Protein AF-A0A2I2YA55-F1 (afdb_monomer_lite)

Sequence (190 aa):
GRLTFKNGRVYEGAFSNDHIAGFPDLEVEFISCLDLSSGVAPRLSRSAELIRKLDGSESHSVLGSSIELDLSLLLDMYPETVQPEEKKQVEYAVLRNITELRRIYSFYSSLGCGHSLDNTFLMTKLHFWRFLKDCKFHHHKLTLADMDRILSANNDIPVEEIHSPFTTILLRTFLNYLLHLAYHIYHEEF

Secondary structure (DSSP, 8-state):
-EEE-TTS-EEES-EETTEESS--S-TTSGGGGS--SS------SHHHHHHGGGS--S---TT-TT-----HHHHTTS-TTTHHHHHHHHHHHHHHHHHHHHHHHHHHHTTT-S--TTS-PPEEHHHHHHHHHHTTGGGSS--HHHHHHHHHHTTT--GGGTT-TT-EE-HHHHHHHHHHHHHHHHPPP-

Organism: Gorilla gorilla gorilla (NCBI:txid9595)

pLDDT: mean 72.62, std 19.69, range [31.5, 96.94]

Foldseek 3Di:
DWDQDLLRDIDDADDDPNHGPDDDPPVPPPPPPDDPPDDDDDPDDVVVVLVVVPPDDDDAQSLGPSQDADCPVVLVLDDPVCSVVVSNVLSVVCSVCVVVLVVLQLVLQCPPPPDDPRSRRWHWQLSVLVVCVVVVLVVLVAHSLNLLVQLCVVVVHPPVCSPPRGDTAGSNNSSNSVVSSCCVSPDDPD

Radius of gyration: 18.81 Å; chains: 1; bounding box: 53×43×43 Å

Structure (mmCIF, N/CA/C/O backbone):
data_AF-A0A2I2YA55-F1
#
_entry.id   AF-A0A2I2YA55-F1
#
loop_
_atom_site.group_PDB
_atom_site.id
_atom_site.type_symbol
_atom_site.label_atom_id
_atom_site.label_alt_id
_atom_site.label_comp_id
_atom_site.label_asym_id
_atom_site.label_entity_id
_atom_site.label_seq_id
_atom_site.pdbx_PDB_ins_code
_atom_site.Cartn_x
_atom_site.Cartn_y
_atom_site.Cartn_z
_atom_site.occupancy
_atom_site.B_iso_or_equiv
_atom_site.auth_seq_id
_atom_site.auth_comp_id
_atom_site.auth_asym_id
_atom_site.auth_atom_id
_atom_site.pdbx_PDB_model_num
ATOM 1 N N . GLY A 1 1 ? 10.360 24.897 -6.184 1.00 74.94 1 GLY A N 1
ATOM 2 C CA . GLY A 1 1 ? 10.358 23.575 -6.836 1.00 74.94 1 GLY A CA 1
ATOM 3 C C . GLY A 1 1 ? 9.668 22.577 -5.932 1.00 74.94 1 GLY A C 1
ATOM 4 O O . GLY A 1 1 ? 9.564 22.839 -4.738 1.00 74.94 1 GLY A O 1
ATOM 5 N N . ARG A 1 2 ? 9.203 21.453 -6.482 1.00 80.56 2 ARG A N 1
ATOM 6 C CA . ARG A 1 2 ? 8.534 20.386 -5.729 1.00 80.56 2 ARG A CA 1
ATOM 7 C C . ARG A 1 2 ? 9.190 19.043 -6.050 1.00 80.56 2 ARG A C 1
ATOM 9 O O . ARG A 1 2 ? 9.343 18.726 -7.225 1.00 80.56 2 ARG A O 1
ATOM 16 N N . LEU A 1 3 ? 9.561 18.267 -5.036 1.00 77.69 3 LEU A N 1
ATOM 17 C CA . LEU A 1 3 ? 10.157 16.934 -5.168 1.00 77.69 3 LEU A CA 1
ATOM 18 C C . LEU A 1 3 ? 9.370 15.940 -4.319 1.00 77.69 3 LEU A C 1
ATOM 20 O O . LEU A 1 3 ? 9.138 16.190 -3.144 1.00 77.69 3 LEU A O 1
ATOM 24 N N . THR A 1 4 ? 8.998 14.797 -4.891 1.00 74.44 4 THR A N 1
ATOM 25 C CA . THR A 1 4 ? 8.397 13.698 -4.121 1.00 74.44 4 THR A CA 1
ATOM 26 C C . THR A 1 4 ? 9.455 12.635 -3.860 1.00 74.44 4 THR A C 1
ATOM 28 O O . THR A 1 4 ? 10.025 12.072 -4.792 1.00 74.44 4 THR A O 1
ATOM 31 N N . PHE A 1 5 ? 9.739 12.375 -2.589 1.00 70.62 5 PHE A N 1
ATOM 32 C CA . PHE A 1 5 ? 10.664 11.340 -2.150 1.00 70.62 5 PHE A CA 1
ATOM 33 C C . PHE A 1 5 ? 10.038 9.944 -2.278 1.00 70.62 5 PHE A C 1
ATOM 35 O O . PHE A 1 5 ? 8.820 9.777 -2.292 1.00 70.62 5 PHE A O 1
ATOM 42 N N . LYS A 1 6 ? 10.878 8.902 -2.278 1.00 65.00 6 LYS A N 1
ATOM 43 C CA . LYS A 1 6 ? 10.460 7.487 -2.387 1.00 65.00 6 LYS A CA 1
ATOM 44 C C . LYS A 1 6 ? 9.496 7.039 -1.279 1.00 65.00 6 LYS A C 1
ATOM 46 O O . LYS A 1 6 ? 8.702 6.122 -1.470 1.00 65.00 6 LYS A O 1
ATOM 51 N N . ASN A 1 7 ? 9.576 7.675 -0.110 1.00 57.12 7 ASN A N 1
ATOM 52 C CA . ASN A 1 7 ? 8.672 7.443 1.019 1.00 57.12 7 ASN A CA 1
ATOM 53 C C . ASN A 1 7 ? 7.316 8.167 0.867 1.00 57.12 7 ASN A C 1
ATOM 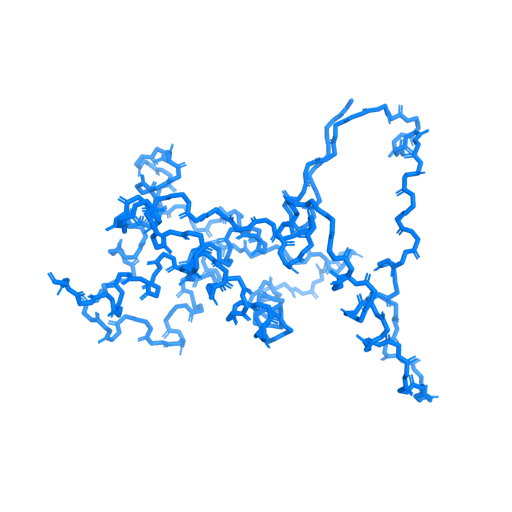55 O O . ASN A 1 7 ? 6.478 8.061 1.753 1.00 57.12 7 ASN A O 1
ATOM 59 N N . GLY A 1 8 ? 7.084 8.879 -0.240 1.00 61.56 8 GLY A N 1
ATOM 60 C CA . GLY A 1 8 ? 5.860 9.638 -0.496 1.00 61.56 8 GLY A CA 1
ATOM 61 C C . GLY A 1 8 ? 5.810 11.004 0.184 1.00 61.56 8 GLY A C 1
ATOM 62 O O . GLY A 1 8 ? 4.784 11.675 0.109 1.00 61.56 8 GLY A O 1
ATOM 63 N N . ARG A 1 9 ? 6.892 11.441 0.840 1.00 64.69 9 ARG A N 1
ATOM 64 C CA . ARG A 1 9 ? 7.000 12.818 1.332 1.00 64.69 9 ARG A CA 1
ATOM 65 C C . ARG A 1 9 ? 7.191 13.764 0.161 1.00 64.69 9 ARG A C 1
ATOM 67 O O . ARG A 1 9 ? 7.967 13.473 -0.746 1.00 64.69 9 ARG A O 1
ATOM 74 N N . VAL A 1 10 ? 6.545 14.916 0.218 1.00 75.00 10 VAL A N 1
ATOM 75 C CA . VAL A 1 10 ? 6.714 15.973 -0.775 1.00 75.00 10 VAL A CA 1
ATOM 76 C C . VAL A 1 10 ? 7.523 17.096 -0.138 1.00 75.00 10 VAL A C 1
ATOM 78 O O . VAL A 1 10 ? 7.126 17.648 0.883 1.00 75.00 10 VAL A O 1
ATOM 81 N N . TYR A 1 11 ? 8.679 17.406 -0.714 1.00 78.81 11 TYR A N 1
ATOM 82 C CA . TYR A 1 11 ? 9.411 18.635 -0.444 1.00 78.81 11 TYR A CA 1
ATOM 83 C C . TYR A 1 11 ? 8.921 19.724 -1.386 1.00 78.81 11 TYR A C 1
ATOM 85 O O . TYR A 1 11 ? 8.893 19.530 -2.603 1.00 78.81 11 TYR A O 1
ATOM 93 N N . GLU A 1 12 ? 8.604 20.884 -0.831 1.00 82.12 12 GLU A N 1
ATOM 94 C CA . GLU A 1 12 ? 8.282 22.084 -1.587 1.00 82.12 12 GLU A CA 1
ATOM 95 C C . GLU A 1 12 ? 9.153 23.230 -1.071 1.00 82.12 12 GLU A C 1
ATOM 97 O O . GLU A 1 12 ? 9.104 23.589 0.103 1.00 82.12 12 GLU A O 1
ATOM 102 N N . GLY A 1 13 ? 10.028 23.753 -1.931 1.00 83.31 13 GLY A N 1
ATOM 103 C CA . GLY A 1 13 ? 11.008 24.755 -1.521 1.00 83.31 13 GLY A CA 1
ATOM 104 C C . GLY A 1 13 ? 11.986 25.163 -2.619 1.00 83.31 13 GLY A C 1
ATOM 105 O O . GLY A 1 13 ? 11.768 24.895 -3.807 1.00 83.31 13 GLY A O 1
ATOM 106 N N . ALA A 1 14 ? 13.041 25.881 -2.236 1.00 83.38 14 ALA A N 1
ATOM 107 C CA . ALA A 1 14 ? 14.024 26.422 -3.168 1.00 83.38 14 ALA A CA 1
ATOM 108 C C . ALA A 1 14 ? 15.012 25.341 -3.631 1.00 83.38 14 ALA A C 1
ATOM 110 O O . ALA A 1 14 ? 15.477 24.523 -2.840 1.00 83.38 14 ALA A O 1
ATOM 111 N N . PHE A 1 15 ? 15.342 25.364 -4.921 1.00 86.06 15 PHE A N 1
ATOM 112 C CA . PHE A 1 15 ? 16.363 24.510 -5.522 1.00 86.06 15 PHE A CA 1
ATOM 113 C C . PHE A 1 15 ? 17.483 25.407 -6.047 1.00 86.06 15 PHE A C 1
ATOM 115 O O . PHE A 1 15 ? 17.211 26.466 -6.609 1.00 86.06 15 PHE A O 1
ATOM 122 N N . SER A 1 16 ? 18.727 24.990 -5.843 1.00 81.44 16 SER A N 1
ATOM 123 C CA . SER A 1 16 ? 19.934 25.643 -6.338 1.00 81.44 16 SER A CA 1
ATOM 124 C C . SER A 1 16 ? 20.779 24.588 -7.040 1.00 81.44 16 SER A C 1
ATOM 126 O O . SER A 1 16 ? 21.141 23.593 -6.417 1.00 81.44 16 SER A O 1
ATOM 128 N N . ASN A 1 17 ? 21.061 24.781 -8.332 1.00 78.31 17 ASN A N 1
ATOM 129 C CA . ASN A 1 17 ? 21.819 23.836 -9.167 1.00 78.31 17 ASN A CA 1
ATOM 130 C C . ASN A 1 17 ? 21.309 22.383 -9.067 1.00 78.31 17 ASN A C 1
ATOM 132 O O . ASN A 1 17 ? 22.082 21.484 -8.759 1.00 78.31 17 ASN A O 1
ATOM 136 N N . ASP A 1 18 ? 20.002 22.165 -9.251 1.00 78.62 18 ASP A N 1
ATOM 137 C CA . ASP A 1 18 ? 19.335 20.854 -9.118 1.00 78.62 18 ASP A CA 1
ATOM 138 C C . ASP A 1 18 ? 19.457 20.172 -7.739 1.00 78.62 18 ASP A C 1
ATOM 140 O O . ASP A 1 18 ? 19.045 19.025 -7.556 1.00 78.62 18 ASP A O 1
ATOM 144 N N . HIS A 1 19 ? 19.922 20.900 -6.723 1.00 73.06 19 HIS A N 1
ATOM 145 C CA . HIS A 1 19 ? 19.947 20.462 -5.332 1.00 73.06 19 HIS A CA 1
ATOM 146 C C . HIS A 1 19 ? 18.961 21.264 -4.482 1.00 73.06 19 HIS A C 1
ATOM 148 O O . HIS A 1 19 ? 18.667 22.425 -4.758 1.00 73.06 19 HIS A O 1
ATOM 154 N N . ILE A 1 20 ? 18.439 20.651 -3.419 1.00 81.06 20 ILE A N 1
ATOM 155 C CA . ILE A 1 20 ? 17.596 21.344 -2.441 1.00 81.06 20 ILE A CA 1
ATOM 156 C C . ILE A 1 20 ? 18.447 22.415 -1.735 1.00 81.06 20 ILE A C 1
ATOM 158 O O . ILE A 1 20 ? 19.485 22.104 -1.159 1.00 81.06 20 ILE A O 1
ATOM 162 N N . ALA A 1 21 ? 18.022 23.682 -1.792 1.00 71.38 21 ALA A N 1
ATOM 163 C CA . ALA A 1 21 ? 18.843 24.843 -1.421 1.00 71.38 21 ALA A CA 1
ATOM 164 C C . ALA A 1 21 ? 18.976 25.088 0.098 1.00 71.38 21 ALA A C 1
ATOM 166 O O . ALA A 1 21 ? 19.655 26.023 0.512 1.00 71.38 21 ALA A O 1
ATOM 167 N N . GLY A 1 22 ? 18.353 24.259 0.934 1.00 60.69 22 GLY A N 1
ATOM 168 C CA . GLY A 1 22 ? 18.533 24.268 2.382 1.00 60.69 22 GLY A CA 1
ATOM 169 C C . GLY A 1 22 ? 18.409 22.848 2.904 1.00 60.69 22 GLY A C 1
ATOM 170 O O . GLY A 1 22 ? 17.380 22.224 2.675 1.00 60.69 22 GLY A O 1
ATOM 171 N N . PHE A 1 23 ? 19.453 22.335 3.554 1.00 48.03 23 PHE A N 1
ATOM 172 C CA . PHE A 1 23 ? 19.437 21.055 4.263 1.00 48.03 23 PHE A CA 1
ATOM 173 C C . PHE A 1 23 ? 18.715 21.250 5.606 1.00 48.03 23 PHE A C 1
ATOM 175 O O . PHE A 1 23 ? 19.277 21.903 6.481 1.00 48.03 23 PHE A O 1
ATOM 182 N N . PRO A 1 24 ? 17.499 20.722 5.820 1.00 49.47 24 PRO A N 1
ATOM 183 C CA . PRO A 1 24 ? 16.938 20.618 7.158 1.00 49.47 24 PRO A CA 1
ATOM 184 C C . PRO A 1 24 ? 17.375 19.271 7.743 1.00 49.47 24 PRO A C 1
ATOM 186 O O . PRO A 1 24 ? 16.869 18.268 7.262 1.00 49.47 24 PRO A O 1
ATOM 189 N N . ASP A 1 25 ? 18.323 19.235 8.692 1.00 43.69 25 ASP A N 1
ATOM 190 C CA . ASP A 1 25 ? 18.723 18.091 9.554 1.00 43.69 25 ASP A CA 1
ATOM 191 C C . ASP A 1 25 ? 18.332 16.671 9.064 1.00 43.69 25 ASP A C 1
ATOM 193 O O . ASP A 1 25 ? 17.744 15.863 9.782 1.00 43.69 25 ASP A O 1
ATOM 197 N N . LEU A 1 26 ? 18.660 16.344 7.811 1.00 47.91 26 LEU A N 1
ATOM 198 C CA . LEU A 1 26 ? 18.353 15.062 7.160 1.00 47.91 26 LEU A CA 1
ATOM 199 C C . LEU A 1 26 ? 19.553 14.101 7.236 1.00 47.91 26 LEU A C 1
ATOM 201 O O . LEU A 1 26 ? 19.592 13.089 6.538 1.00 47.91 26 LEU A O 1
ATOM 205 N N . GLU A 1 27 ? 20.537 14.401 8.090 1.00 40.25 27 GLU A N 1
ATOM 206 C CA . GLU A 1 27 ? 21.800 13.658 8.194 1.00 40.25 27 GLU A CA 1
ATOM 207 C C . GLU A 1 27 ? 21.670 12.265 8.839 1.00 40.25 27 GLU A C 1
ATOM 209 O O . GLU A 1 27 ? 22.630 11.500 8.827 1.00 40.25 27 GLU A O 1
ATOM 214 N N . VAL A 1 28 ? 20.499 11.863 9.347 1.00 46.22 28 VAL A N 1
ATOM 215 C CA . VAL A 1 28 ? 20.374 10.588 10.086 1.00 46.22 28 VAL A CA 1
ATOM 216 C C . VAL A 1 28 ? 19.896 9.403 9.225 1.00 46.22 28 VAL A C 1
ATOM 218 O O . VAL A 1 28 ? 20.140 8.253 9.586 1.00 46.22 28 VAL A O 1
ATOM 221 N N . GLU A 1 29 ? 19.298 9.611 8.045 1.00 43.78 29 GLU A N 1
ATOM 222 C CA . GLU A 1 29 ? 18.683 8.500 7.280 1.00 43.78 29 GLU A CA 1
ATOM 223 C C . GLU A 1 29 ? 19.505 7.985 6.078 1.00 43.78 29 GLU A C 1
ATOM 225 O O . GLU A 1 29 ? 19.174 6.939 5.506 1.00 43.78 29 GLU A O 1
ATOM 230 N N . PHE A 1 30 ? 20.624 8.633 5.729 1.00 38.06 30 PHE A N 1
ATOM 231 C CA . PHE A 1 30 ? 21.454 8.245 4.572 1.00 38.06 30 PHE A CA 1
ATOM 232 C C . PHE A 1 30 ? 22.253 6.939 4.762 1.00 38.06 30 PHE A C 1
ATOM 234 O O . PHE A 1 30 ? 22.807 6.404 3.803 1.00 38.06 30 PHE A O 1
ATOM 241 N N . ILE A 1 31 ? 22.282 6.373 5.974 1.00 37.47 31 ILE A N 1
ATOM 242 C CA . ILE A 1 31 ? 23.083 5.174 6.288 1.00 37.47 31 ILE A CA 1
ATOM 243 C C . ILE A 1 31 ? 22.378 3.865 5.881 1.00 37.47 31 ILE A C 1
ATOM 245 O O . ILE A 1 31 ? 23.006 2.816 5.799 1.00 37.47 31 ILE A O 1
ATOM 249 N N . SER A 1 32 ? 21.088 3.882 5.537 1.00 39.66 32 SER A N 1
ATOM 250 C CA . SER A 1 32 ? 20.371 2.633 5.222 1.00 39.66 32 SER A CA 1
ATOM 251 C C . SER A 1 32 ? 20.559 2.098 3.791 1.00 39.66 32 SER A C 1
ATOM 253 O O . SER A 1 32 ? 19.953 1.085 3.446 1.00 39.66 32 SER A O 1
ATOM 255 N N . CYS A 1 33 ? 21.395 2.728 2.957 1.00 38.78 33 CYS A N 1
ATOM 256 C CA . CYS A 1 33 ? 21.629 2.301 1.567 1.00 38.78 33 CYS A CA 1
ATOM 257 C C . CYS A 1 33 ? 23.105 2.148 1.167 1.00 38.78 33 CYS A C 1
ATOM 259 O O . CYS A 1 33 ? 23.382 1.957 -0.016 1.00 38.78 33 CYS A O 1
ATOM 261 N N . LEU A 1 34 ? 24.047 2.183 2.114 1.00 32.56 34 LEU A N 1
ATOM 262 C CA . LEU A 1 34 ? 25.455 1.912 1.824 1.00 32.56 34 LEU A CA 1
ATOM 263 C C . LEU A 1 34 ? 25.901 0.594 2.472 1.00 32.56 34 LEU A C 1
ATOM 265 O O . LEU A 1 34 ? 25.967 0.462 3.688 1.00 32.56 34 LEU A O 1
ATOM 269 N N . ASP A 1 35 ? 26.218 -0.347 1.585 1.00 33.06 35 ASP A N 1
ATOM 270 C CA . ASP A 1 35 ? 27.193 -1.428 1.728 1.00 33.06 35 ASP A CA 1
ATOM 271 C C . ASP A 1 35 ? 26.901 -2.611 2.676 1.00 33.06 35 ASP A C 1
ATOM 273 O O . ASP A 1 35 ? 27.196 -2.615 3.868 1.00 33.06 35 ASP A O 1
ATOM 277 N N . LEU A 1 36 ? 26.437 -3.715 2.079 1.00 37.03 36 LEU A N 1
ATOM 278 C CA . LEU A 1 36 ? 26.636 -5.075 2.590 1.00 37.03 36 LEU A CA 1
ATOM 279 C C . LEU A 1 36 ? 27.688 -5.776 1.718 1.00 37.03 36 LEU A C 1
ATOM 281 O O . LEU A 1 36 ? 27.418 -6.771 1.054 1.00 37.03 36 LEU A O 1
ATOM 285 N N . SER A 1 37 ? 28.907 -5.238 1.726 1.00 40.03 37 SER A N 1
ATOM 286 C CA . SER A 1 37 ? 30.104 -5.959 1.292 1.00 40.03 37 SER A CA 1
ATOM 287 C C . SER A 1 37 ? 31.337 -5.512 2.079 1.00 40.03 37 SER A C 1
ATOM 289 O O . SER A 1 37 ? 32.261 -4.933 1.526 1.00 40.03 37 SER A O 1
ATOM 291 N N . SER A 1 38 ? 31.368 -5.802 3.378 1.00 35.97 38 SER A N 1
ATOM 292 C CA . SER A 1 38 ? 32.564 -6.274 4.097 1.00 35.97 38 SER A CA 1
ATOM 293 C C . SER A 1 38 ? 32.208 -6.445 5.572 1.00 35.97 38 SER A C 1
ATOM 295 O O . SER A 1 38 ? 31.513 -5.618 6.160 1.00 35.97 38 SER A O 1
ATOM 297 N N . GLY A 1 39 ? 32.622 -7.562 6.164 1.00 41.22 39 GLY A N 1
ATOM 298 C CA . GLY A 1 39 ? 32.275 -7.921 7.531 1.00 41.22 39 GLY A CA 1
ATOM 299 C C . GLY A 1 39 ? 32.819 -6.932 8.560 1.00 41.22 39 GLY A C 1
ATOM 300 O O . GLY A 1 39 ? 34.000 -6.611 8.543 1.00 41.22 39 GLY A O 1
ATOM 301 N N . VAL A 1 40 ? 31.940 -6.496 9.464 1.00 31.50 40 VAL A N 1
ATOM 302 C CA . VAL A 1 40 ? 32.091 -6.384 10.930 1.00 31.50 40 VAL A CA 1
ATOM 303 C C . VAL A 1 40 ? 30.856 -5.625 11.429 1.00 31.50 40 VAL A C 1
ATOM 305 O O . VAL A 1 40 ? 30.574 -4.509 11.008 1.00 31.50 40 VAL A O 1
ATOM 308 N N . ALA A 1 41 ? 30.079 -6.250 12.314 1.00 36.62 41 ALA A N 1
ATOM 309 C CA . ALA A 1 41 ? 28.970 -5.585 12.992 1.00 36.62 41 ALA A CA 1
ATOM 310 C C . ALA A 1 41 ? 29.487 -4.469 13.919 1.00 36.62 41 ALA A C 1
ATOM 312 O O . ALA A 1 41 ? 30.520 -4.640 14.567 1.00 36.62 41 ALA A O 1
ATOM 313 N N . PRO A 1 42 ? 28.680 -3.419 14.132 1.00 37.47 42 PRO A N 1
ATOM 314 C CA . PRO A 1 42 ? 28.245 -3.179 15.501 1.00 37.47 42 PRO A CA 1
ATOM 315 C C . PRO A 1 42 ? 26.722 -3.050 15.575 1.00 37.47 42 PRO A C 1
ATOM 317 O O . PRO A 1 42 ? 26.094 -2.126 15.065 1.00 37.47 42 PRO A O 1
ATOM 320 N N . ARG A 1 43 ? 26.123 -4.004 16.288 1.00 44.62 43 ARG A N 1
ATOM 321 C CA . ARG A 1 43 ? 24.816 -3.842 16.921 1.00 44.62 43 ARG A CA 1
ATOM 322 C C . ARG A 1 43 ? 24.957 -2.735 17.965 1.00 44.62 43 ARG A C 1
ATOM 324 O O . ARG A 1 43 ? 25.677 -2.982 18.919 1.00 44.62 43 ARG A O 1
ATOM 331 N N . LEU A 1 44 ? 24.309 -1.580 17.779 1.00 41.12 44 LEU A N 1
ATOM 332 C CA . LEU A 1 44 ? 23.860 -0.612 18.808 1.00 41.12 44 LEU A CA 1
ATOM 333 C C . LEU A 1 44 ? 23.524 0.729 18.120 1.00 41.12 44 LEU A C 1
ATOM 335 O O . LEU A 1 44 ? 24.418 1.526 17.884 1.00 41.12 44 LEU A O 1
ATOM 339 N N . SER A 1 45 ? 22.249 0.978 17.787 1.00 41.84 45 SER A N 1
ATOM 340 C CA . SER A 1 45 ? 21.731 2.359 17.606 1.00 41.84 45 SER A CA 1
ATOM 341 C C . SER A 1 45 ? 20.197 2.427 17.495 1.00 41.84 45 SER A C 1
ATOM 343 O O . SER A 1 45 ? 19.578 3.378 17.961 1.00 41.84 45 SER A O 1
ATOM 345 N N . ARG A 1 46 ? 19.523 1.382 16.986 1.00 43.34 46 ARG A N 1
ATOM 346 C CA . ARG A 1 46 ? 18.073 1.458 16.688 1.00 43.34 46 ARG A CA 1
ATOM 347 C C . ARG A 1 46 ? 17.145 1.597 17.911 1.00 43.34 46 ARG A C 1
ATOM 349 O O . ARG A 1 46 ? 15.987 1.961 17.750 1.00 43.34 46 ARG A O 1
ATOM 356 N N . SER A 1 47 ? 17.628 1.325 19.126 1.00 41.72 47 SER A N 1
ATOM 357 C CA . SER A 1 47 ? 16.845 1.552 20.354 1.00 41.72 47 SER A CA 1
ATOM 358 C C . SER A 1 47 ? 16.888 3.000 20.847 1.00 41.72 47 SER A C 1
ATOM 360 O O . SER A 1 47 ? 15.968 3.407 21.545 1.00 41.72 47 SER A O 1
ATOM 362 N N . ALA A 1 48 ? 17.900 3.798 20.491 1.00 36.47 48 ALA A N 1
ATOM 363 C CA . ALA A 1 48 ? 18.036 5.158 21.021 1.00 36.47 48 ALA A CA 1
ATOM 364 C C . ALA A 1 48 ? 17.058 6.154 20.367 1.00 36.47 48 ALA A C 1
ATOM 366 O O . ALA A 1 48 ? 16.584 7.079 21.024 1.00 36.47 48 ALA A O 1
ATOM 367 N N . GLU A 1 49 ? 16.701 5.932 19.100 1.00 41.16 49 GLU A N 1
ATOM 368 C CA . GLU A 1 49 ? 15.778 6.795 18.349 1.00 41.16 49 GLU A CA 1
ATOM 369 C C . GLU A 1 49 ? 14.309 6.613 18.770 1.00 41.16 49 GLU A C 1
ATOM 371 O O . GLU A 1 49 ? 13.533 7.567 18.766 1.00 41.16 49 GLU A O 1
ATOM 376 N N . LEU A 1 50 ? 13.942 5.405 19.218 1.00 43.16 50 LEU A N 1
ATOM 377 C CA . LEU A 1 50 ? 12.610 5.113 19.759 1.00 43.16 50 LEU A CA 1
ATOM 378 C C . LEU A 1 50 ? 12.423 5.665 21.180 1.00 43.16 50 LEU A C 1
ATOM 380 O O . LEU A 1 50 ? 11.323 6.078 21.529 1.00 43.16 50 LEU A O 1
ATOM 384 N N . ILE A 1 51 ? 13.487 5.708 21.989 1.00 43.03 51 ILE A N 1
ATOM 385 C CA . ILE A 1 51 ? 13.411 6.178 23.382 1.00 43.03 51 ILE A CA 1
ATOM 386 C C . ILE A 1 51 ? 13.312 7.712 23.453 1.00 43.03 51 ILE A C 1
ATOM 388 O O . ILE A 1 51 ? 12.625 8.229 24.326 1.00 43.03 51 ILE A O 1
ATOM 392 N N . ARG A 1 52 ? 13.916 8.456 22.511 1.00 38.03 52 ARG A N 1
ATOM 393 C CA . ARG A 1 52 ? 13.841 9.933 22.490 1.00 38.03 52 ARG A CA 1
ATOM 394 C C . ARG A 1 52 ? 12.510 10.513 21.996 1.00 38.03 52 ARG A C 1
ATOM 396 O O . ARG A 1 52 ? 12.260 11.685 22.239 1.00 38.03 52 ARG A O 1
ATOM 403 N N . LYS A 1 53 ? 11.662 9.732 21.317 1.00 41.28 53 LYS A N 1
ATOM 404 C CA . LYS A 1 53 ? 10.361 10.197 20.783 1.00 41.28 53 LYS A CA 1
ATOM 405 C C . LYS A 1 53 ? 9.170 9.958 21.721 1.00 41.28 53 LYS A C 1
ATOM 407 O O . LYS A 1 53 ? 8.038 10.240 21.348 1.00 41.28 53 LYS A O 1
ATOM 412 N N . LEU A 1 54 ? 9.418 9.438 22.924 1.00 42.59 54 LEU A N 1
ATOM 413 C CA . LEU A 1 54 ? 8.398 9.221 23.956 1.00 42.59 54 LEU A CA 1
ATOM 414 C C . LEU A 1 54 ? 8.204 10.428 24.893 1.00 42.59 54 LEU A C 1
ATOM 416 O O . LEU A 1 54 ? 7.256 10.415 25.675 1.00 42.59 54 LEU A O 1
ATOM 420 N N . ASP A 1 55 ? 9.028 11.479 24.784 1.00 33.78 55 ASP A N 1
ATOM 421 C CA . ASP A 1 55 ? 8.830 12.739 25.517 1.00 33.78 55 ASP A CA 1
ATOM 422 C C . ASP A 1 55 ? 7.735 13.593 24.852 1.00 33.78 55 ASP A C 1
ATOM 424 O O . ASP A 1 55 ? 7.985 14.548 24.124 1.00 33.78 55 ASP A O 1
ATOM 428 N N . GLY A 1 56 ? 6.488 13.1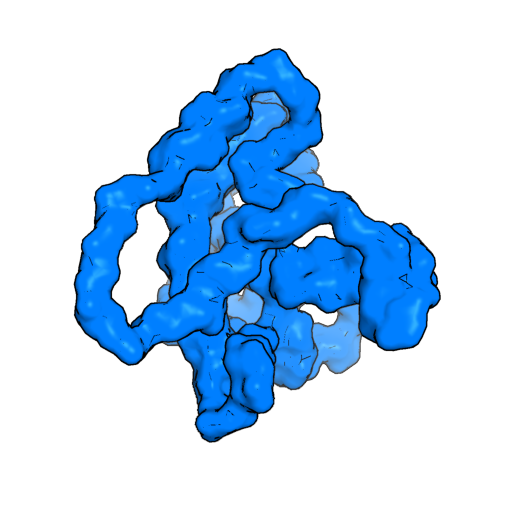74 25.074 1.00 43.66 56 GLY A N 1
ATOM 429 C CA . GLY A 1 56 ? 5.377 14.015 25.532 1.00 43.66 56 GLY A CA 1
ATOM 430 C C . GLY A 1 56 ? 5.126 15.404 24.933 1.00 43.66 56 GLY A C 1
ATOM 431 O O . GLY A 1 56 ? 4.615 16.244 25.668 1.00 43.66 56 GLY A O 1
ATOM 432 N N . SER A 1 57 ? 5.417 15.676 23.657 1.00 41.34 57 SER A N 1
ATOM 43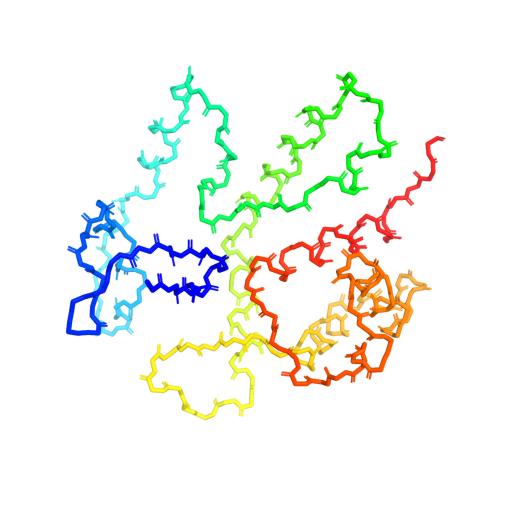3 C CA . SER A 1 57 ? 5.042 16.954 23.034 1.00 41.34 57 SER A CA 1
ATOM 434 C C . SER A 1 57 ? 4.664 16.814 21.555 1.00 41.34 57 SER A C 1
ATOM 436 O O . SER A 1 57 ? 5.503 16.527 20.709 1.00 41.34 57 SER A O 1
ATOM 438 N N . GLU A 1 58 ? 3.380 17.086 21.297 1.00 39.47 58 GLU A N 1
ATOM 439 C CA . GLU A 1 58 ? 2.737 17.478 20.031 1.00 39.47 58 GLU A CA 1
ATOM 440 C C . GLU A 1 58 ? 2.624 16.444 18.889 1.00 39.47 58 GLU A C 1
ATOM 442 O O . GLU A 1 58 ? 3.585 16.084 18.221 1.00 39.47 58 GLU A O 1
ATOM 447 N N . SER A 1 59 ? 1.374 16.017 18.652 1.00 47.09 59 SER A N 1
ATOM 448 C CA . SER A 1 59 ? 0.665 15.877 17.360 1.00 47.09 59 SER A CA 1
ATOM 449 C C . SER A 1 59 ? 1.349 15.238 16.143 1.00 47.09 59 SER A C 1
ATOM 451 O O . SER A 1 59 ? 0.851 15.376 15.026 1.00 47.09 59 SER A O 1
ATOM 453 N N . HIS A 1 60 ? 2.450 14.520 16.307 1.00 49.50 60 HIS A N 1
ATOM 454 C CA . HIS A 1 60 ? 3.144 13.872 15.204 1.00 49.50 60 HIS A CA 1
ATOM 455 C C . HIS A 1 60 ? 2.939 12.361 15.275 1.00 49.50 60 HIS A C 1
ATOM 457 O O . HIS A 1 60 ? 3.234 11.741 16.293 1.00 49.50 60 HIS A O 1
ATOM 463 N N . SER A 1 61 ? 2.407 11.789 14.184 1.00 54.38 61 SER A N 1
ATOM 464 C CA . SER A 1 61 ? 2.199 10.344 14.009 1.00 54.38 61 SER A CA 1
ATOM 465 C C . SER A 1 61 ? 3.369 9.538 14.578 1.00 54.38 61 SER A C 1
ATOM 467 O O . SER A 1 61 ? 4.536 9.866 14.334 1.00 54.38 61 SER A O 1
ATOM 469 N N . VAL A 1 62 ? 3.063 8.466 15.315 1.00 56.91 62 VAL A N 1
ATOM 470 C CA . VAL A 1 62 ? 4.056 7.639 16.028 1.00 56.91 62 VAL A CA 1
ATOM 471 C C . VAL A 1 62 ? 5.062 7.001 15.057 1.00 56.91 62 VAL A C 1
ATOM 473 O O . VAL A 1 62 ? 6.198 6.691 15.418 1.00 56.91 62 VAL A O 1
ATOM 476 N N . LEU A 1 63 ? 4.682 6.872 13.785 1.00 55.69 63 LEU A N 1
ATOM 477 C CA . LEU A 1 63 ? 5.527 6.391 12.690 1.00 55.69 63 LEU A CA 1
ATOM 478 C C . LEU A 1 63 ? 6.608 7.394 12.250 1.00 55.69 63 LEU A C 1
ATOM 480 O O . LEU A 1 63 ? 7.465 7.069 11.425 1.00 55.69 63 LEU A O 1
ATOM 484 N N . GLY A 1 64 ? 6.598 8.600 12.817 1.00 56.16 64 GLY A N 1
ATOM 485 C CA . GLY A 1 64 ? 7.389 9.728 12.363 1.00 56.16 64 GLY A CA 1
ATOM 486 C C . GLY A 1 64 ? 6.799 10.356 11.103 1.00 56.16 64 GLY A C 1
ATOM 487 O O . GLY A 1 64 ? 5.992 9.779 10.380 1.00 56.16 64 GLY A O 1
ATOM 488 N N . SER A 1 65 ? 7.254 11.563 10.792 1.00 54.12 65 SER A N 1
ATOM 489 C CA . SER A 1 65 ? 6.750 12.354 9.669 1.00 54.12 65 SER A CA 1
ATOM 490 C C . SER A 1 65 ? 7.089 11.771 8.280 1.00 54.12 65 SER A C 1
ATOM 492 O O . SER A 1 65 ? 6.717 12.362 7.266 1.00 54.12 65 SER A O 1
ATOM 494 N N . SER A 1 66 ? 7.791 10.629 8.211 1.00 50.97 66 SER A N 1
ATOM 495 C CA . SER A 1 66 ? 8.162 9.924 6.976 1.00 50.97 66 SER A CA 1
ATOM 496 C C . SER A 1 66 ? 7.164 8.860 6.512 1.00 50.97 66 SER A C 1
ATOM 498 O O . SER A 1 66 ? 7.251 8.439 5.358 1.00 50.97 66 SER A O 1
ATOM 500 N N . ILE A 1 67 ? 6.216 8.449 7.363 1.00 62.97 67 ILE A N 1
ATOM 501 C CA . ILE A 1 67 ? 5.144 7.497 7.039 1.00 62.97 67 ILE A CA 1
ATOM 502 C C . ILE A 1 67 ? 3.863 7.986 7.718 1.00 62.97 67 ILE A C 1
ATOM 504 O O . ILE A 1 67 ? 3.430 7.462 8.737 1.00 62.97 67 ILE A O 1
ATOM 508 N N . GLU A 1 68 ? 3.266 9.037 7.178 1.00 67.44 68 GLU A N 1
ATOM 509 C CA . GLU A 1 68 ? 1.939 9.452 7.619 1.00 67.44 68 GLU A CA 1
ATOM 510 C C . GLU A 1 68 ? 0.900 8.561 6.923 1.00 67.44 68 GLU A C 1
ATOM 512 O O . GLU A 1 68 ? 0.761 8.584 5.699 1.00 67.44 68 GLU A O 1
ATOM 517 N N . LEU A 1 69 ? 0.209 7.721 7.687 1.00 75.75 69 LEU A N 1
ATOM 518 C CA . LEU A 1 69 ? -0.873 6.887 7.164 1.00 75.75 69 LEU A CA 1
ATOM 519 C C . LEU A 1 69 ? -2.129 7.736 7.002 1.00 75.75 69 LEU A C 1
ATOM 521 O O . LEU A 1 69 ? -2.442 8.546 7.875 1.00 75.75 69 LEU A O 1
ATOM 525 N N . ASP A 1 70 ? -2.843 7.535 5.899 1.00 74.56 70 ASP A N 1
ATOM 526 C CA . ASP A 1 70 ? -4.173 8.118 5.758 1.00 74.56 70 ASP A CA 1
ATOM 527 C C . ASP A 1 70 ? -5.187 7.131 6.334 1.00 74.56 70 ASP A C 1
ATOM 529 O O . ASP A 1 70 ? -5.428 6.064 5.771 1.00 74.56 70 ASP A O 1
ATOM 533 N N . LEU A 1 71 ? -5.695 7.462 7.518 1.00 77.56 71 LEU A N 1
ATOM 534 C CA . LEU A 1 71 ? -6.651 6.649 8.270 1.00 77.56 71 LEU A CA 1
ATOM 535 C C . LEU A 1 71 ? -8.040 7.290 8.303 1.00 77.56 71 LEU A C 1
ATOM 537 O O . LEU A 1 71 ? -8.932 6.740 8.938 1.00 77.56 71 LEU A O 1
ATOM 541 N N . SER A 1 72 ? -8.226 8.436 7.642 1.00 77.06 72 SER A N 1
ATOM 542 C CA . SER A 1 72 ? -9.419 9.281 7.777 1.00 77.06 72 SER A CA 1
ATOM 543 C C . SER A 1 72 ? -10.686 8.489 7.448 1.00 77.06 72 SER A C 1
ATOM 545 O O . SER A 1 72 ? -11.563 8.334 8.290 1.00 77.06 72 SER A O 1
ATOM 547 N N . LEU A 1 73 ? -10.685 7.825 6.289 1.00 73.31 73 LEU A N 1
ATOM 548 C CA . LEU A 1 73 ? -11.809 7.012 5.817 1.00 73.31 73 LEU A CA 1
ATOM 549 C C . LEU A 1 73 ? -12.124 5.803 6.716 1.00 73.31 73 LEU A C 1
ATOM 551 O O . LEU A 1 73 ? -13.265 5.358 6.765 1.00 73.31 73 LEU A O 1
ATOM 555 N N . LEU A 1 74 ? -11.123 5.247 7.407 1.00 78.44 74 LEU A N 1
ATOM 556 C CA . LEU A 1 74 ? -11.320 4.113 8.316 1.00 78.44 74 LEU A CA 1
ATOM 557 C C . LEU A 1 74 ? -11.848 4.571 9.680 1.00 78.44 74 LEU A C 1
ATOM 559 O O . LEU A 1 74 ? -12.633 3.866 10.307 1.00 78.44 74 LEU A O 1
ATOM 563 N N . LEU A 1 75 ? -11.405 5.740 10.146 1.00 82.94 75 LEU A N 1
ATOM 564 C CA . LEU A 1 75 ? -11.777 6.295 11.446 1.00 82.94 75 LEU A CA 1
ATOM 565 C C . LEU A 1 75 ? -13.190 6.876 11.451 1.00 82.94 75 LEU A C 1
ATOM 567 O O . LEU A 1 75 ? -13.858 6.771 12.476 1.00 82.94 75 LEU A O 1
ATOM 571 N N . ASP A 1 76 ? -13.674 7.393 10.318 1.00 83.31 76 ASP A N 1
ATOM 572 C CA . ASP A 1 76 ? -15.042 7.916 10.169 1.00 83.31 76 ASP A CA 1
ATOM 573 C C . ASP A 1 76 ? -16.129 6.870 10.489 1.00 83.31 76 ASP A C 1
ATOM 575 O O . ASP A 1 76 ? -17.276 7.218 10.769 1.00 83.31 76 ASP A O 1
ATOM 579 N N . MET A 1 77 ? -15.774 5.581 10.489 1.00 81.00 77 MET A N 1
ATOM 580 C CA . MET A 1 77 ? -16.674 4.478 10.835 1.00 81.00 77 MET A CA 1
ATOM 581 C C . MET A 1 77 ? -16.796 4.229 12.346 1.00 81.00 77 MET A C 1
ATOM 583 O O . MET A 1 77 ? -17.691 3.503 12.778 1.00 81.00 77 MET A O 1
ATOM 587 N N . TYR A 1 78 ? -15.922 4.830 13.156 1.00 82.31 78 TYR A N 1
ATOM 588 C CA . TYR A 1 78 ? -15.912 4.691 14.610 1.00 82.31 78 TYR A CA 1
ATOM 589 C C . TYR A 1 78 ? -16.432 5.964 15.297 1.00 82.31 78 TYR A C 1
ATOM 591 O O . TYR A 1 78 ? -16.219 7.069 14.793 1.00 82.31 78 TYR A O 1
ATOM 599 N N . PRO A 1 79 ? -17.057 5.855 16.487 1.00 87.19 79 PRO A N 1
ATOM 600 C CA . PRO A 1 79 ? -17.428 7.021 17.285 1.00 87.19 79 PRO A CA 1
ATOM 601 C C . PRO A 1 79 ? -16.222 7.920 17.593 1.00 87.19 79 PRO A C 1
ATOM 603 O O . PRO A 1 79 ? -15.162 7.425 17.979 1.00 87.19 79 PRO A O 1
ATOM 606 N N . GLU A 1 80 ? -16.396 9.243 17.511 1.00 86.88 80 GLU A N 1
ATOM 607 C CA . GLU A 1 80 ? -15.324 10.239 17.720 1.00 86.88 80 GLU A CA 1
ATOM 608 C C . GLU A 1 80 ? -14.550 10.047 19.037 1.00 86.88 80 GLU A C 1
ATOM 610 O O . GLU A 1 80 ? -13.357 10.331 19.122 1.00 86.88 80 GLU A O 1
ATOM 615 N N . THR A 1 81 ? -15.211 9.518 20.069 1.00 86.38 81 THR A N 1
ATOM 616 C CA . THR A 1 81 ? -14.614 9.264 21.385 1.00 86.38 81 THR A CA 1
ATOM 617 C C . THR A 1 81 ? -13.549 8.168 21.380 1.00 86.38 81 THR A C 1
ATOM 619 O O . THR A 1 81 ? -12.659 8.201 22.229 1.00 86.38 81 THR A O 1
ATOM 622 N N . VAL A 1 82 ? -13.618 7.208 20.449 1.00 87.62 82 VAL A N 1
ATOM 623 C CA . VAL A 1 82 ? -12.689 6.065 20.364 1.00 87.62 82 VAL A CA 1
ATOM 624 C C . VAL A 1 82 ? -11.718 6.166 19.188 1.00 87.62 82 VAL A C 1
ATOM 626 O O . VAL A 1 82 ? -10.642 5.575 19.247 1.00 87.62 82 VAL A O 1
ATOM 629 N N . GLN A 1 83 ? -12.028 6.984 18.175 1.00 88.19 83 GLN A N 1
ATOM 630 C CA . GLN A 1 83 ? -11.147 7.265 17.033 1.00 88.19 83 GLN A CA 1
ATOM 631 C C . GLN A 1 83 ? -9.670 7.530 17.391 1.00 88.19 83 GLN A C 1
ATOM 633 O O . GLN A 1 83 ? -8.804 6.956 16.725 1.00 88.19 83 GLN A O 1
ATOM 638 N N . PRO A 1 84 ? -9.313 8.354 18.405 1.00 87.19 84 PRO A N 1
ATOM 639 C CA . PRO A 1 84 ? -7.902 8.594 18.713 1.00 87.19 84 PRO A CA 1
ATOM 640 C C . PRO A 1 84 ? -7.177 7.336 19.208 1.00 87.19 84 PRO A C 1
ATOM 642 O O . PRO A 1 84 ? -5.998 7.154 18.897 1.00 87.19 84 PRO A O 1
ATOM 645 N N . GLU A 1 85 ? -7.863 6.462 19.947 1.00 88.06 85 GLU A N 1
ATOM 646 C CA . GLU A 1 85 ? -7.274 5.213 20.428 1.00 88.06 85 GLU A CA 1
ATOM 647 C C . GLU A 1 85 ? -7.167 4.190 19.289 1.00 88.06 85 GLU A C 1
ATOM 649 O O . GLU A 1 85 ? -6.096 3.618 19.102 1.00 88.06 85 GLU A O 1
ATOM 654 N N . GLU A 1 86 ? -8.197 4.044 18.449 1.00 88.50 86 GLU A N 1
ATOM 655 C CA . GLU A 1 86 ? -8.153 3.180 17.257 1.00 88.50 86 GLU A CA 1
ATOM 656 C C . GLU A 1 86 ? -7.019 3.583 16.305 1.00 88.50 86 GLU A C 1
ATOM 658 O O . GLU A 1 86 ? -6.197 2.755 15.899 1.00 88.50 86 GLU A O 1
ATOM 663 N N . LYS A 1 87 ? -6.893 4.887 16.022 1.00 87.12 87 LYS A N 1
ATOM 664 C CA . LYS A 1 87 ? -5.798 5.438 15.214 1.00 87.12 87 LYS A CA 1
ATOM 665 C C . LYS A 1 87 ? -4.441 5.030 15.775 1.00 87.12 87 LYS A C 1
ATOM 667 O O . LYS A 1 87 ? -3.571 4.552 15.046 1.00 87.12 87 LYS A O 1
ATOM 672 N N . LYS A 1 88 ? -4.261 5.208 17.082 1.00 86.56 88 LYS A N 1
ATOM 673 C CA . LYS A 1 88 ? -3.020 4.893 17.784 1.00 86.56 88 LYS A CA 1
ATOM 674 C C . LYS A 1 88 ? -2.700 3.398 17.713 1.00 86.56 88 LYS A C 1
ATOM 676 O O . LYS A 1 88 ? -1.558 3.042 17.426 1.00 86.56 88 LYS A O 1
ATOM 681 N N . GLN A 1 89 ? -3.684 2.522 17.915 1.00 89.44 89 GLN A N 1
ATOM 682 C CA . GLN A 1 89 ? -3.498 1.071 17.811 1.00 89.44 89 GLN A CA 1
ATOM 683 C C . GLN A 1 89 ? -3.067 0.651 16.399 1.00 89.44 89 GLN A C 1
ATOM 685 O O . GLN A 1 89 ? -2.118 -0.128 16.251 1.00 89.44 89 GLN A O 1
ATOM 690 N N . VAL A 1 90 ? -3.687 1.217 15.359 1.00 88.56 90 VAL A N 1
ATOM 691 C CA . VAL A 1 90 ? -3.304 0.968 13.961 1.00 88.56 90 VAL A CA 1
ATOM 692 C C . VAL A 1 90 ? -1.871 1.434 13.686 1.00 88.56 90 VAL A C 1
ATOM 694 O O . VAL A 1 90 ? -1.072 0.671 13.134 1.00 88.56 90 VAL A O 1
ATOM 697 N N . GLU A 1 91 ? -1.502 2.644 14.117 1.00 87.69 91 GLU A N 1
ATOM 698 C CA . GLU A 1 91 ? -0.137 3.157 13.954 1.00 87.69 91 GLU A CA 1
ATOM 699 C C . GLU A 1 91 ? 0.902 2.254 14.639 1.00 87.69 91 GLU A C 1
ATOM 701 O O . GLU A 1 91 ? 1.926 1.922 14.034 1.00 87.69 91 GLU A O 1
ATOM 706 N N . TYR A 1 92 ? 0.633 1.782 15.863 1.00 87.06 92 TYR A N 1
ATOM 707 C CA . TYR A 1 92 ? 1.521 0.845 16.559 1.00 87.06 92 TYR A CA 1
ATOM 708 C C . TYR A 1 92 ? 1.620 -0.511 15.861 1.00 87.06 92 TYR A C 1
ATOM 710 O O . TYR A 1 92 ? 2.717 -1.074 15.777 1.00 87.06 92 TYR A O 1
ATOM 718 N N . ALA A 1 93 ? 0.512 -1.043 15.342 1.00 90.31 93 ALA A N 1
ATOM 719 C CA . ALA A 1 93 ? 0.506 -2.308 14.614 1.00 90.31 93 ALA A CA 1
ATOM 720 C C . ALA A 1 93 ? 1.362 -2.229 13.339 1.00 90.31 93 ALA A C 1
ATOM 722 O O . ALA A 1 93 ? 2.161 -3.136 13.070 1.00 90.31 93 ALA A O 1
ATOM 723 N N . VAL A 1 94 ? 1.257 -1.125 12.591 1.00 89.12 94 VAL A N 1
ATOM 724 C CA . VAL A 1 94 ? 2.098 -0.869 11.414 1.00 89.12 94 VAL A CA 1
ATOM 725 C C . VAL A 1 94 ? 3.552 -0.678 11.826 1.00 89.12 94 VAL A C 1
ATOM 727 O O . VAL A 1 94 ? 4.432 -1.322 11.254 1.00 89.12 94 VAL A O 1
ATOM 730 N N . LEU A 1 95 ? 3.826 0.135 12.852 1.00 86.88 95 LEU A N 1
ATOM 731 C CA . LEU A 1 95 ? 5.187 0.400 13.323 1.00 86.88 95 LEU A CA 1
ATOM 732 C C . LEU A 1 95 ? 5.893 -0.884 13.769 1.00 86.88 95 LEU A C 1
ATOM 734 O O . LEU A 1 95 ? 7.047 -1.117 13.408 1.00 86.88 95 LEU A O 1
ATOM 738 N N . ARG A 1 96 ? 5.194 -1.759 14.498 1.00 90.06 96 ARG A N 1
ATOM 739 C CA . ARG A 1 96 ? 5.725 -3.053 14.941 1.00 90.06 96 ARG A CA 1
ATOM 740 C C . ARG A 1 96 ? 6.184 -3.922 13.768 1.00 90.06 96 ARG A C 1
ATOM 742 O O . ARG A 1 96 ? 7.176 -4.638 13.896 1.00 90.06 96 ARG A O 1
ATOM 749 N N . ASN A 1 97 ? 5.494 -3.841 12.631 1.00 90.69 97 ASN A N 1
ATOM 750 C CA . ASN A 1 97 ? 5.752 -4.666 11.450 1.00 90.69 97 ASN A CA 1
ATOM 751 C C . ASN A 1 97 ? 6.480 -3.920 10.317 1.00 90.69 97 ASN A C 1
ATOM 753 O O . ASN A 1 97 ? 6.766 -4.512 9.275 1.00 90.69 97 ASN A O 1
ATOM 757 N N . ILE A 1 98 ? 6.848 -2.646 10.506 1.00 88.00 98 ILE A N 1
ATOM 758 C CA . ILE A 1 98 ? 7.316 -1.776 9.417 1.00 88.00 98 ILE A CA 1
ATOM 759 C C . ILE A 1 98 ? 8.577 -2.292 8.719 1.00 88.00 98 ILE A C 1
ATOM 761 O O . ILE A 1 98 ? 8.748 -2.099 7.518 1.00 88.00 98 ILE A O 1
ATOM 765 N N . THR A 1 99 ? 9.466 -2.966 9.457 1.00 87.94 99 THR A N 1
ATOM 766 C CA . THR A 1 99 ? 10.702 -3.524 8.885 1.00 87.94 99 THR A CA 1
ATOM 767 C C . THR A 1 99 ? 10.382 -4.621 7.867 1.00 87.94 99 THR A C 1
ATOM 769 O O . THR A 1 99 ? 10.963 -4.636 6.784 1.00 87.94 99 THR A O 1
ATOM 772 N N . GLU A 1 100 ? 9.427 -5.500 8.176 1.00 93.06 100 GLU A N 1
ATOM 773 C CA . GLU A 1 100 ? 9.022 -6.583 7.276 1.00 93.06 100 GLU A CA 1
ATOM 774 C C . GLU A 1 100 ? 8.177 -6.059 6.116 1.00 93.06 100 GLU A C 1
ATOM 776 O O . GLU A 1 100 ? 8.413 -6.435 4.971 1.00 93.06 100 GLU A O 1
ATOM 781 N N . LEU A 1 101 ? 7.276 -5.106 6.370 1.00 93.19 101 LEU A N 1
ATOM 782 C CA . LEU A 1 101 ? 6.498 -4.457 5.311 1.00 93.19 101 LEU A CA 1
ATOM 783 C C . LEU A 1 101 ? 7.403 -3.756 4.286 1.00 93.19 101 LEU A C 1
ATOM 785 O O . LEU A 1 101 ? 7.182 -3.878 3.083 1.00 93.19 101 LEU A O 1
ATOM 789 N N . ARG A 1 102 ? 8.479 -3.096 4.739 1.00 89.31 102 ARG A N 1
ATOM 790 C CA . ARG A 1 102 ? 9.504 -2.521 3.852 1.00 89.31 102 ARG A CA 1
ATOM 791 C C . ARG A 1 102 ? 10.245 -3.590 3.051 1.00 89.31 102 ARG A C 1
ATOM 793 O O . ARG A 1 102 ? 10.474 -3.391 1.864 1.00 89.31 102 ARG A O 1
ATOM 800 N N . ARG A 1 103 ? 10.603 -4.721 3.668 1.00 91.00 103 ARG A N 1
ATOM 801 C CA . ARG A 1 103 ? 11.261 -5.844 2.973 1.00 91.00 103 ARG A CA 1
ATOM 802 C C . ARG A 1 103 ? 10.373 -6.436 1.884 1.00 91.00 103 ARG A C 1
ATOM 804 O O . ARG A 1 103 ? 10.852 -6.643 0.775 1.00 91.00 103 ARG A O 1
ATOM 811 N N . ILE A 1 104 ? 9.092 -6.649 2.183 1.00 95.12 104 ILE A N 1
ATOM 812 C CA . ILE A 1 104 ? 8.092 -7.129 1.222 1.00 95.12 104 ILE A CA 1
ATOM 813 C C . ILE A 1 104 ? 7.964 -6.140 0.064 1.00 95.12 104 ILE A C 1
ATOM 815 O O . ILE A 1 104 ? 8.085 -6.541 -1.093 1.00 95.12 104 ILE A O 1
ATOM 819 N N . TYR A 1 105 ? 7.782 -4.850 0.363 1.00 93.12 105 TYR A N 1
ATOM 820 C CA . TYR A 1 105 ? 7.689 -3.816 -0.664 1.00 93.12 105 TYR A CA 1
ATOM 821 C C . TYR A 1 105 ? 8.918 -3.831 -1.579 1.00 93.12 105 TYR A C 1
ATOM 823 O O . TYR A 1 105 ? 8.771 -3.901 -2.797 1.00 93.12 105 TYR A O 1
ATOM 831 N N . SER A 1 106 ? 10.126 -3.827 -1.009 1.00 89.94 106 SER A N 1
ATOM 832 C CA . SER A 1 106 ? 11.370 -3.850 -1.783 1.00 89.94 106 SER A CA 1
ATOM 833 C C . SER A 1 106 ? 11.505 -5.111 -2.633 1.00 89.94 106 SER A C 1
ATOM 835 O O . SER A 1 106 ? 11.902 -5.012 -3.791 1.00 89.94 106 SER A O 1
ATOM 837 N N . PHE A 1 107 ? 11.148 -6.277 -2.087 1.00 92.31 107 PHE A N 1
ATOM 838 C CA . PHE A 1 107 ? 11.193 -7.549 -2.808 1.00 92.31 107 PHE A CA 1
ATOM 839 C C . PHE A 1 107 ? 10.279 -7.541 -4.036 1.00 92.31 107 PHE A C 1
ATOM 841 O O . PHE A 1 107 ? 10.726 -7.856 -5.132 1.00 92.31 107 PHE A O 1
ATOM 848 N N . TYR A 1 108 ? 9.010 -7.157 -3.879 1.00 94.44 108 TYR A N 1
ATOM 849 C CA . TYR A 1 108 ? 8.080 -7.138 -5.011 1.00 94.44 108 TYR A CA 1
ATOM 850 C C . TYR A 1 108 ? 8.383 -6.003 -5.994 1.00 94.44 108 TYR A C 1
ATOM 852 O O . TYR A 1 108 ? 8.175 -6.169 -7.192 1.00 94.44 108 TYR A O 1
ATOM 860 N N . SER A 1 109 ? 8.913 -4.872 -5.519 1.00 90.88 109 SER A N 1
ATOM 861 C CA . SER A 1 109 ? 9.304 -3.754 -6.386 1.00 90.88 109 SER A CA 1
ATOM 862 C C . SER A 1 109 ? 10.481 -4.104 -7.297 1.00 90.88 109 SER A C 1
ATOM 864 O O . SER A 1 109 ? 10.556 -3.584 -8.406 1.00 90.88 109 SER A O 1
ATOM 866 N N . SER A 1 110 ? 11.393 -4.975 -6.853 1.00 88.50 110 SER A N 1
ATOM 867 C CA . SER A 1 110 ? 12.569 -5.373 -7.634 1.00 88.50 110 SER A CA 1
ATOM 868 C C . SER A 1 110 ? 12.300 -6.497 -8.639 1.00 88.50 110 SER A C 1
ATOM 870 O O . SER A 1 110 ? 13.171 -6.800 -9.458 1.00 88.50 110 SER A O 1
ATOM 872 N N . LEU A 1 111 ? 11.111 -7.111 -8.621 1.00 89.00 111 LEU A N 1
ATOM 873 C CA . LEU A 1 111 ? 10.768 -8.168 -9.571 1.00 89.00 111 LEU A CA 1
ATOM 874 C C . LEU A 1 111 ? 10.837 -7.653 -11.013 1.00 89.00 111 LEU A C 1
ATOM 876 O O . LEU A 1 111 ? 10.427 -6.539 -11.321 1.00 89.00 111 LEU A O 1
ATOM 880 N N . GLY A 1 112 ? 11.383 -8.481 -11.906 1.00 78.62 112 GLY A N 1
ATOM 881 C CA . GLY A 1 112 ? 11.495 -8.154 -13.331 1.00 78.62 112 GLY A CA 1
ATOM 882 C C . GLY A 1 112 ? 12.512 -7.058 -13.673 1.00 78.62 112 GLY A C 1
ATOM 883 O O . GLY A 1 112 ? 12.697 -6.773 -14.854 1.00 78.62 112 GLY A O 1
ATOM 884 N N . CYS A 1 113 ? 13.208 -6.480 -12.690 1.00 70.25 113 CYS A N 1
ATOM 885 C CA . CYS A 1 113 ? 14.239 -5.475 -12.925 1.00 70.25 113 CYS A CA 1
ATOM 886 C C . CYS A 1 113 ? 15.639 -6.101 -12.871 1.00 70.25 113 CYS A C 1
ATOM 888 O O . CYS A 1 113 ? 16.077 -6.571 -11.825 1.00 70.25 113 CYS A O 1
ATOM 890 N N . GLY A 1 114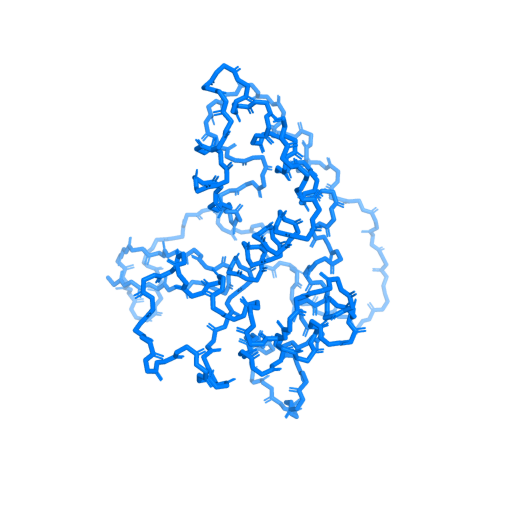 ? 16.370 -6.069 -13.991 1.00 58.69 114 GLY A N 1
ATOM 891 C CA . GLY A 1 114 ? 17.773 -6.500 -14.032 1.00 58.69 114 GLY A CA 1
ATOM 892 C C . GLY A 1 114 ? 18.716 -5.497 -13.363 1.00 58.69 114 GLY A C 1
ATOM 893 O O . GLY A 1 114 ? 19.606 -5.900 -12.619 1.00 58.69 114 GLY A O 1
ATOM 894 N N . HIS A 1 115 ? 18.490 -4.193 -13.583 1.00 54.84 115 HIS A N 1
ATOM 895 C CA . HIS A 1 115 ? 19.340 -3.104 -13.093 1.00 54.84 115 HIS A CA 1
ATOM 896 C C . HIS A 1 115 ? 18.511 -1.835 -12.825 1.00 54.84 115 HIS A C 1
ATOM 898 O O . HIS A 1 115 ? 17.770 -1.385 -13.695 1.00 54.84 115 HIS A O 1
ATOM 904 N N . SER A 1 116 ? 18.666 -1.233 -11.644 1.00 58.88 116 SER A N 1
ATOM 905 C CA . SER A 1 116 ? 18.277 0.157 -11.365 1.00 58.88 116 SER A CA 1
ATOM 906 C C . SER A 1 116 ? 19.551 0.914 -11.019 1.00 58.88 116 SER A C 1
ATOM 908 O O . SER A 1 116 ? 20.225 0.524 -10.070 1.00 58.88 116 SER A O 1
ATOM 910 N N . LEU A 1 117 ? 19.843 2.006 -11.729 1.00 49.53 117 LEU A N 1
ATOM 911 C CA . LEU A 1 117 ? 21.041 2.829 -11.505 1.00 49.53 117 LEU A CA 1
ATOM 912 C C . LEU A 1 117 ? 21.164 3.300 -10.043 1.00 49.53 117 LEU A C 1
ATOM 914 O O . LEU A 1 117 ? 22.262 3.309 -9.499 1.00 49.53 117 LEU A O 1
ATOM 918 N N . ASP A 1 118 ? 20.025 3.543 -9.383 1.00 58.09 118 ASP A N 1
ATOM 919 C CA . ASP A 1 118 ? 19.988 4.097 -8.023 1.00 58.09 118 ASP A CA 1
ATOM 920 C C . ASP A 1 118 ? 19.427 3.125 -6.964 1.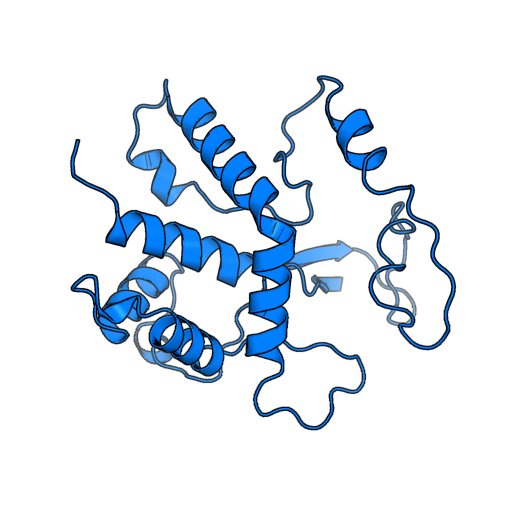00 58.09 118 ASP A C 1
ATOM 922 O O . ASP A 1 118 ? 18.972 3.566 -5.906 1.00 58.09 118 ASP A O 1
ATOM 926 N N . ASN A 1 119 ? 19.337 1.817 -7.266 1.00 54.06 119 ASN A N 1
ATOM 927 C CA . ASN A 1 119 ? 18.622 0.816 -6.442 1.00 54.06 119 ASN A CA 1
ATOM 928 C C . ASN A 1 119 ? 17.203 1.258 -6.006 1.00 54.06 119 ASN A C 1
ATOM 930 O O . ASN A 1 119 ? 16.692 0.873 -4.952 1.00 54.06 119 ASN A O 1
ATOM 934 N N . THR A 1 120 ? 16.560 2.104 -6.814 1.00 63.62 120 THR A N 1
ATOM 935 C CA . THR A 1 120 ? 15.262 2.711 -6.531 1.00 63.62 120 THR A CA 1
ATOM 936 C C . THR A 1 120 ? 14.188 1.933 -7.255 1.00 63.62 120 THR A C 1
ATOM 938 O O . THR A 1 120 ? 13.781 2.286 -8.356 1.00 63.62 120 THR A O 1
ATOM 941 N N . PHE A 1 121 ? 13.719 0.864 -6.630 1.00 70.19 121 PHE A N 1
ATOM 942 C CA . PHE A 1 121 ? 12.596 0.113 -7.164 1.00 70.19 121 PHE A CA 1
ATOM 943 C C . PHE A 1 121 ? 11.296 0.679 -6.597 1.00 70.19 121 PHE A C 1
ATOM 945 O O . PHE A 1 121 ? 11.071 0.658 -5.385 1.00 70.19 121 PHE A O 1
ATOM 952 N N . LEU A 1 122 ? 10.456 1.219 -7.477 1.00 85.31 122 LEU A N 1
ATOM 953 C CA . LEU A 1 122 ? 9.083 1.570 -7.142 1.00 85.31 122 LEU A CA 1
ATOM 954 C C . LEU A 1 122 ? 8.170 0.408 -7.524 1.00 85.31 122 LEU A C 1
ATOM 956 O O . LEU A 1 122 ? 8.371 -0.241 -8.553 1.00 85.31 122 LEU A O 1
ATOM 960 N N . MET A 1 123 ? 7.177 0.129 -6.685 1.00 90.50 123 MET A N 1
ATOM 961 C CA . MET A 1 123 ? 6.235 -0.944 -6.959 1.00 90.50 123 MET A CA 1
ATOM 962 C C . MET A 1 123 ? 5.315 -0.521 -8.101 1.00 90.50 123 MET A C 1
ATOM 964 O O . MET A 1 123 ? 4.825 0.602 -8.116 1.00 90.50 123 MET A O 1
ATOM 968 N N . THR A 1 124 ? 5.049 -1.412 -9.051 1.00 91.44 124 THR A N 1
ATOM 969 C CA . THR A 1 124 ? 3.966 -1.215 -10.020 1.00 91.44 124 THR A CA 1
ATOM 970 C C . THR A 1 124 ? 2.700 -1.891 -9.514 1.00 91.44 124 THR A C 1
ATOM 972 O O . THR A 1 124 ? 2.746 -2.803 -8.682 1.00 91.44 124 THR A O 1
ATOM 975 N N . LYS A 1 125 ? 1.552 -1.502 -10.058 1.00 91.44 125 LYS A N 1
ATOM 976 C CA . LYS A 1 125 ? 0.275 -2.147 -9.763 1.00 91.44 125 LYS A CA 1
ATOM 977 C C . LYS A 1 125 ? 0.276 -3.644 -10.089 1.00 91.44 125 LYS A C 1
ATOM 979 O O . LYS A 1 125 ? -0.239 -4.442 -9.310 1.00 91.44 125 LYS A O 1
ATOM 984 N N . LEU A 1 126 ? 0.964 -4.050 -11.156 1.00 92.12 126 LEU A N 1
ATOM 985 C CA . LEU A 1 126 ? 1.183 -5.459 -11.479 1.00 92.12 126 LEU A CA 1
ATOM 986 C C . LEU A 1 126 ? 1.969 -6.201 -10.384 1.00 92.12 126 LEU A C 1
ATOM 988 O O . LEU A 1 126 ? 1.582 -7.307 -9.998 1.00 92.12 126 LEU A O 1
ATOM 992 N N . HIS A 1 127 ? 3.044 -5.601 -9.859 1.00 94.62 127 HIS A N 1
ATOM 993 C CA . HIS A 1 127 ? 3.794 -6.163 -8.728 1.00 94.62 127 HIS A CA 1
ATOM 994 C C . HIS A 1 127 ? 2.917 -6.281 -7.478 1.00 94.62 127 HIS A C 1
ATOM 996 O O . HIS A 1 127 ? 2.965 -7.297 -6.783 1.00 94.62 127 HIS A O 1
ATOM 1002 N N . PHE A 1 128 ? 2.067 -5.287 -7.225 1.00 95.25 128 PHE A N 1
ATOM 1003 C CA . PHE A 1 128 ? 1.125 -5.317 -6.113 1.00 95.25 128 PHE A CA 1
ATOM 1004 C C . PHE A 1 128 ? 0.066 -6.420 -6.263 1.00 95.25 128 PHE A C 1
ATOM 1006 O O . PHE A 1 128 ? -0.150 -7.194 -5.333 1.00 95.25 128 PHE A O 1
ATOM 1013 N N . TRP A 1 129 ? -0.543 -6.586 -7.441 1.00 94.44 129 TRP A N 1
ATOM 1014 C CA . TRP A 1 129 ? -1.477 -7.692 -7.692 1.00 94.44 129 TRP A CA 1
ATOM 1015 C C . TRP A 1 129 ? -0.810 -9.058 -7.545 1.00 94.44 129 TRP A C 1
ATOM 1017 O O . TRP A 1 129 ? -1.420 -9.996 -7.023 1.00 94.44 129 TRP A O 1
ATOM 1027 N N . ARG A 1 130 ? 0.454 -9.178 -7.973 1.00 95.81 130 ARG A N 1
ATOM 1028 C CA . ARG A 1 130 ? 1.245 -10.391 -7.760 1.00 95.81 130 ARG A CA 1
ATOM 1029 C C . ARG A 1 130 ? 1.404 -10.679 -6.269 1.00 95.81 130 ARG A C 1
ATOM 1031 O O . ARG A 1 130 ? 1.109 -11.796 -5.854 1.00 95.81 130 ARG A O 1
ATOM 1038 N N . PHE A 1 131 ? 1.777 -9.674 -5.480 1.00 96.94 131 PHE A N 1
ATOM 1039 C CA . PHE A 1 131 ? 1.856 -9.768 -4.023 1.00 96.94 131 PHE A CA 1
ATOM 1040 C C . PHE A 1 131 ? 0.532 -10.231 -3.394 1.00 96.94 131 PHE A C 1
ATOM 1042 O O . PHE A 1 131 ? 0.520 -11.211 -2.653 1.00 96.94 131 PHE A O 1
ATOM 1049 N N . LEU A 1 132 ? -0.598 -9.602 -3.738 1.00 95.75 132 LEU A N 1
ATOM 1050 C CA . LEU A 1 132 ? -1.916 -9.986 -3.213 1.00 95.75 132 LEU A CA 1
ATOM 1051 C C . LEU A 1 132 ? -2.272 -11.440 -3.544 1.00 95.75 132 LEU A C 1
ATOM 1053 O O . LEU A 1 132 ? -2.854 -12.163 -2.727 1.00 95.75 132 LEU A O 1
ATOM 1057 N N . LYS A 1 133 ? -1.914 -11.887 -4.751 1.00 95.31 133 LYS A N 1
ATOM 1058 C CA . LYS A 1 133 ? -2.127 -13.267 -5.184 1.00 95.31 133 LYS A CA 1
ATOM 1059 C C . LYS A 1 133 ? -1.245 -14.243 -4.411 1.00 95.31 133 LYS A C 1
ATOM 1061 O O . LYS A 1 133 ? -1.762 -15.239 -3.910 1.00 95.31 133 LYS A O 1
ATOM 1066 N N . ASP A 1 134 ? 0.043 -13.946 -4.280 1.00 96.69 134 ASP A N 1
ATOM 1067 C CA . ASP A 1 134 ? 1.012 -14.788 -3.575 1.00 96.69 134 ASP A CA 1
ATOM 1068 C C . ASP A 1 134 ? 0.680 -14.893 -2.074 1.00 96.69 134 ASP A C 1
ATOM 1070 O O . ASP A 1 134 ? 0.763 -15.976 -1.492 1.00 96.69 134 ASP A O 1
ATOM 1074 N N . CYS A 1 135 ? 0.184 -13.810 -1.467 1.00 94.81 135 CYS A N 1
ATOM 1075 C CA . CYS A 1 135 ? -0.318 -13.786 -0.090 1.00 94.81 135 CYS A CA 1
ATOM 1076 C C . CYS A 1 135 ? -1.753 -14.316 0.067 1.00 94.81 135 CYS A C 1
ATOM 1078 O O . CYS A 1 135 ? -2.283 -14.309 1.174 1.00 94.81 135 CYS A O 1
ATOM 1080 N N . LYS A 1 136 ? -2.384 -14.798 -1.012 1.00 94.62 136 LYS A N 1
ATOM 1081 C CA . LYS A 1 136 ? -3.726 -15.405 -1.008 1.00 94.62 136 LYS A CA 1
ATOM 1082 C C . LYS A 1 136 ? -4.837 -14.497 -0.473 1.00 94.62 136 LYS A C 1
ATOM 1084 O O . LYS A 1 136 ? -5.858 -14.999 -0.012 1.00 94.62 136 LYS A O 1
ATOM 1089 N N . PHE A 1 137 ? -4.707 -13.178 -0.626 1.00 92.81 137 PHE A N 1
ATOM 1090 C CA . PHE A 1 137 ? -5.778 -12.238 -0.261 1.00 92.81 137 PHE A CA 1
ATOM 1091 C C . PHE A 1 137 ? -7.093 -12.617 -0.956 1.00 92.81 137 PHE A C 1
ATOM 1093 O O . PHE A 1 137 ? -8.170 -12.545 -0.374 1.00 92.81 137 PHE A O 1
ATOM 1100 N N . HIS A 1 138 ? -6.993 -13.114 -2.191 1.00 90.62 138 HIS A N 1
ATOM 1101 C CA . HIS A 1 138 ? -8.139 -13.514 -3.002 1.00 90.62 138 HIS A CA 1
ATOM 1102 C C . HIS A 1 138 ? -8.921 -14.731 -2.475 1.00 90.62 138 HIS A C 1
ATOM 1104 O O . HIS A 1 138 ? -9.976 -15.068 -3.004 1.00 90.62 138 HIS A O 1
ATOM 1110 N N . HIS A 1 139 ? -8.426 -15.409 -1.436 1.00 91.44 139 HIS A N 1
ATOM 1111 C CA . HIS A 1 139 ? -9.158 -16.488 -0.772 1.00 91.44 139 HIS A CA 1
ATOM 1112 C C . HIS A 1 139 ? -10.172 -15.961 0.257 1.00 91.44 139 HIS A C 1
ATOM 1114 O O . HIS A 1 139 ? -11.037 -16.715 0.698 1.00 91.44 139 HIS A O 1
ATOM 1120 N N . HIS A 1 140 ? -10.126 -14.671 0.601 1.00 88.50 140 HIS A N 1
ATOM 1121 C CA . HIS A 1 140 ? -11.039 -14.029 1.550 1.00 88.50 140 HIS A CA 1
ATOM 1122 C C . HIS A 1 140 ? -12.324 -13.504 0.884 1.00 88.50 140 HIS A C 1
ATOM 1124 O O . HIS A 1 140 ? -12.811 -12.434 1.223 1.00 88.50 140 HIS A O 1
ATOM 1130 N N . LYS A 1 141 ? -12.876 -14.247 -0.087 1.00 86.38 141 LYS A N 1
ATOM 1131 C CA . LYS A 1 141 ? -14.100 -13.899 -0.850 1.00 86.38 141 LYS A CA 1
ATOM 1132 C C . LYS A 1 141 ? -14.044 -12.590 -1.659 1.00 86.38 141 LYS A C 1
ATOM 1134 O O . LYS A 1 141 ? -15.061 -12.189 -2.212 1.00 86.38 141 LYS A O 1
ATOM 1139 N N . LEU A 1 142 ? -12.878 -11.962 -1.779 1.00 88.12 142 LEU A N 1
ATOM 1140 C CA . LEU A 1 142 ? -12.647 -10.800 -2.637 1.00 88.12 142 LEU A CA 1
ATOM 1141 C C . LEU A 1 142 ? -11.803 -11.221 -3.838 1.00 88.12 142 LEU A C 1
ATOM 1143 O O . LEU A 1 142 ? -10.762 -11.849 -3.664 1.00 88.12 142 LEU A O 1
ATOM 1147 N N . THR A 1 143 ? -12.199 -10.882 -5.063 1.00 91.25 143 THR A N 1
ATOM 1148 C CA . THR A 1 143 ? -11.315 -11.082 -6.220 1.00 91.25 143 THR A CA 1
ATOM 1149 C C . THR A 1 143 ? -10.260 -9.973 -6.290 1.00 91.25 143 THR A C 1
ATOM 1151 O O . THR A 1 143 ? -10.412 -8.917 -5.679 1.00 91.25 143 THR A O 1
ATOM 1154 N N . LEU A 1 144 ? -9.189 -10.171 -7.072 1.00 90.12 144 LEU A N 1
ATOM 1155 C CA . LEU A 1 144 ? -8.219 -9.092 -7.324 1.00 90.12 144 LEU A CA 1
ATOM 1156 C C . LEU A 1 144 ? -8.888 -7.857 -7.945 1.00 90.12 144 LEU A C 1
ATOM 1158 O O . LEU A 1 144 ? -8.502 -6.743 -7.618 1.00 90.12 144 LEU A O 1
ATOM 1162 N N . ALA A 1 145 ? -9.903 -8.050 -8.795 1.00 88.88 145 ALA A N 1
ATOM 1163 C CA . ALA A 1 145 ? -10.662 -6.949 -9.382 1.00 88.88 145 ALA A CA 1
ATOM 1164 C C . ALA A 1 145 ? -11.504 -6.205 -8.333 1.00 88.88 145 ALA A C 1
ATOM 1166 O O . ALA A 1 145 ? -11.594 -4.982 -8.387 1.00 88.88 145 ALA A O 1
ATOM 1167 N N . ASP A 1 146 ? -12.082 -6.918 -7.363 1.00 89.44 146 ASP A N 1
ATOM 1168 C CA . ASP A 1 146 ? -12.837 -6.291 -6.271 1.00 89.44 146 ASP A CA 1
ATOM 1169 C C . ASP A 1 146 ? -11.919 -5.469 -5.367 1.00 89.44 146 ASP A C 1
ATOM 1171 O O . ASP A 1 146 ? -12.230 -4.323 -5.057 1.00 89.44 146 ASP A O 1
ATOM 1175 N N . MET A 1 147 ? -10.746 -6.009 -5.023 1.00 91.19 147 MET A N 1
ATOM 1176 C CA . MET A 1 147 ? -9.718 -5.268 -4.283 1.00 91.19 147 MET A CA 1
ATOM 1177 C C . MET A 1 147 ? -9.299 -4.005 -5.029 1.00 91.19 147 MET A C 1
ATOM 1179 O O . MET A 1 147 ? -9.145 -2.949 -4.427 1.00 91.19 147 MET A O 1
ATOM 1183 N N . ASP A 1 148 ? -9.155 -4.092 -6.347 1.00 88.69 148 ASP A N 1
ATOM 1184 C CA . ASP A 1 148 ? -8.760 -2.956 -7.168 1.00 88.69 148 ASP A CA 1
ATOM 1185 C C . ASP A 1 148 ? -9.800 -1.831 -7.170 1.00 88.69 148 ASP A C 1
ATOM 1187 O O . ASP A 1 148 ? -9.449 -0.651 -7.092 1.00 88.69 148 ASP A O 1
ATOM 1191 N N . ARG A 1 149 ? -11.086 -2.200 -7.210 1.00 87.56 149 ARG A N 1
ATOM 1192 C CA . ARG A 1 149 ? -12.217 -1.268 -7.107 1.00 87.56 149 ARG A CA 1
ATOM 1193 C C . ARG A 1 149 ? -12.279 -0.613 -5.731 1.00 87.56 149 ARG A C 1
ATOM 1195 O O . ARG A 1 149 ? -12.410 0.604 -5.666 1.00 87.56 149 ARG A O 1
ATOM 1202 N N . ILE A 1 150 ? -12.124 -1.399 -4.663 1.00 87.00 150 ILE A N 1
ATOM 1203 C CA . ILE A 1 150 ? -12.073 -0.913 -3.274 1.00 87.00 150 ILE A CA 1
ATOM 1204 C C . ILE A 1 150 ? -10.974 0.143 -3.117 1.00 87.00 150 ILE A C 1
ATOM 1206 O O . ILE A 1 150 ? -11.210 1.225 -2.589 1.00 87.00 150 ILE A O 1
ATOM 1210 N N . LEU A 1 151 ? -9.771 -0.151 -3.612 1.00 86.88 151 LEU A N 1
ATOM 1211 C CA . LEU A 1 151 ? -8.634 0.757 -3.490 1.00 86.88 151 LEU A CA 1
ATOM 1212 C C . LEU A 1 151 ? -8.784 2.009 -4.361 1.00 86.88 151 LEU A C 1
ATOM 1214 O O . LEU A 1 151 ? -8.314 3.074 -3.974 1.00 86.88 151 LEU A O 1
ATOM 1218 N N . SER A 1 152 ? -9.441 1.909 -5.516 1.00 81.12 152 SER A N 1
ATOM 1219 C CA . SER A 1 152 ? -9.599 3.048 -6.432 1.00 81.12 152 SER A CA 1
ATOM 1220 C C . SER A 1 152 ? -10.714 4.004 -6.012 1.00 81.12 152 SER A C 1
ATOM 1222 O O . SER A 1 152 ? -10.560 5.209 -6.189 1.00 81.12 152 SER A O 1
ATOM 1224 N N . ALA A 1 153 ? -11.787 3.491 -5.398 1.00 70.56 153 ALA A N 1
ATOM 1225 C CA . ALA A 1 153 ? -12.887 4.302 -4.870 1.00 70.56 153 ALA A CA 1
ATOM 1226 C C . ALA A 1 153 ? -12.425 5.326 -3.817 1.00 70.56 153 ALA A C 1
ATOM 1228 O O . ALA A 1 153 ? -13.015 6.392 -3.702 1.00 70.56 153 ALA A O 1
ATOM 1229 N N . ASN A 1 154 ? -11.343 5.019 -3.098 1.00 63.16 154 ASN A N 1
ATOM 1230 C CA . ASN A 1 154 ? -10.800 5.864 -2.034 1.00 63.16 154 ASN A CA 1
ATOM 1231 C C . ASN A 1 154 ? -9.708 6.845 -2.505 1.00 63.16 154 ASN A C 1
ATOM 1233 O O . ASN A 1 154 ? -9.196 7.600 -1.690 1.00 63.16 154 ASN A O 1
ATOM 1237 N N . ASN A 1 155 ? -9.293 6.807 -3.779 1.00 62.91 155 ASN A N 1
ATOM 1238 C CA . ASN A 1 155 ? -8.166 7.606 -4.292 1.00 62.91 155 ASN A CA 1
ATOM 1239 C C . ASN A 1 155 ? -8.555 8.554 -5.446 1.00 62.91 155 ASN A C 1
ATOM 1241 O O . ASN A 1 155 ? -7.662 9.043 -6.135 1.00 62.91 155 ASN A O 1
ATOM 1245 N N . ASP A 1 156 ? -9.854 8.777 -5.690 1.00 62.38 156 ASP A N 1
ATOM 1246 C CA . ASP A 1 156 ? -10.380 9.612 -6.789 1.00 62.38 156 ASP A CA 1
ATOM 1247 C C . ASP A 1 156 ? -9.774 9.282 -8.172 1.00 62.38 156 ASP A C 1
ATOM 1249 O O . ASP A 1 156 ? -9.621 10.143 -9.040 1.00 62.38 156 ASP A O 1
ATOM 1253 N N . ILE A 1 157 ? -9.399 8.015 -8.388 1.00 62.50 157 ILE A N 1
ATOM 1254 C CA . ILE A 1 157 ? -8.771 7.570 -9.637 1.00 62.50 157 ILE A CA 1
ATOM 1255 C C . ILE A 1 157 ? -9.871 7.390 -10.697 1.00 62.50 157 ILE A C 1
ATOM 1257 O O . ILE A 1 157 ? -10.850 6.685 -10.425 1.00 62.50 157 ILE A O 1
ATOM 1261 N N . PRO A 1 158 ? -9.725 7.961 -11.911 1.00 59.56 158 PRO A N 1
ATOM 1262 C CA . PRO A 1 158 ? -10.676 7.759 -13.000 1.00 59.56 158 PRO A CA 1
ATOM 1263 C C . PRO A 1 158 ? -10.880 6.273 -13.293 1.00 59.56 158 PRO A C 1
ATOM 1265 O O . PRO A 1 158 ? -9.923 5.495 -13.295 1.00 59.56 158 PRO A O 1
ATOM 1268 N N . VAL A 1 159 ? -12.123 5.875 -13.581 1.00 59.78 159 VAL A N 1
ATOM 1269 C CA . VAL A 1 159 ? -12.487 4.464 -13.798 1.00 59.78 159 VAL A CA 1
ATOM 1270 C C . VAL A 1 159 ? -11.661 3.828 -14.922 1.00 59.78 159 VAL A C 1
ATOM 1272 O O . VAL A 1 159 ? -11.319 2.646 -14.841 1.00 59.78 159 VAL A O 1
ATOM 1275 N N . GLU A 1 160 ? -11.271 4.613 -15.932 1.00 58.53 160 GLU A N 1
ATOM 1276 C CA . GLU A 1 160 ? -10.436 4.156 -17.045 1.00 58.53 160 GLU A CA 1
ATOM 1277 C C . GLU A 1 160 ? -9.001 3.773 -16.634 1.00 58.53 160 GLU A C 1
ATOM 1279 O O . GLU A 1 160 ? -8.384 2.930 -17.287 1.00 58.53 160 GLU A O 1
ATOM 1284 N N . GLU A 1 161 ? -8.469 4.334 -15.545 1.00 60.88 161 GLU A N 1
ATOM 1285 C CA . GLU A 1 161 ? -7.101 4.080 -15.069 1.00 60.88 161 GLU A CA 1
ATOM 1286 C C . GLU A 1 161 ? -7.029 3.015 -13.969 1.00 60.88 161 GLU A C 1
ATOM 1288 O O . GLU A 1 161 ? -5.933 2.565 -13.613 1.00 60.88 161 GLU A O 1
ATOM 1293 N N . ILE A 1 162 ? -8.186 2.556 -13.471 1.00 64.25 162 ILE A N 1
ATOM 1294 C CA . ILE A 1 162 ? -8.281 1.578 -12.381 1.00 64.25 162 ILE A CA 1
ATOM 1295 C C . ILE A 1 162 ? -7.438 0.348 -12.702 1.00 64.25 162 ILE A C 1
ATOM 1297 O O . ILE A 1 162 ? -6.653 -0.066 -11.868 1.00 64.25 162 ILE A O 1
ATOM 1301 N N . HIS A 1 163 ? -7.476 -0.197 -13.914 1.00 66.06 163 HIS A N 1
ATOM 1302 C CA . HIS A 1 163 ? -6.738 -1.426 -14.226 1.00 66.06 163 HIS A CA 1
ATOM 1303 C C . HIS A 1 163 ? -5.407 -1.203 -14.959 1.00 66.06 163 HIS A C 1
ATOM 1305 O O . HIS A 1 163 ? -4.906 -2.125 -15.604 1.00 66.06 163 HIS A O 1
ATOM 1311 N N . SER A 1 164 ? -4.802 -0.012 -14.864 1.00 79.06 164 SER A N 1
ATOM 1312 C CA . SER A 1 164 ? -3.476 0.227 -15.446 1.00 79.06 164 SER A CA 1
ATOM 1313 C C . SER A 1 164 ? -2.389 -0.546 -14.674 1.00 79.06 164 SER A C 1
ATOM 1315 O O . SER A 1 164 ? -2.117 -0.240 -13.510 1.00 79.06 164 SER A O 1
ATOM 1317 N N . PRO A 1 165 ? -1.715 -1.543 -15.286 1.00 83.81 165 PRO A N 1
ATOM 1318 C CA . PRO A 1 165 ? -0.765 -2.406 -14.577 1.00 83.81 165 PRO A CA 1
ATOM 1319 C C . PRO A 1 165 ? 0.544 -1.692 -14.210 1.00 83.81 165 PRO A C 1
ATOM 1321 O O . PRO A 1 165 ? 1.288 -2.166 -13.350 1.00 83.81 165 PRO A O 1
ATOM 1324 N N . PHE A 1 166 ? 0.835 -0.564 -14.860 1.00 84.44 166 PHE A N 1
ATOM 1325 C CA . PHE A 1 166 ? 2.103 0.156 -14.732 1.00 84.44 166 PHE A CA 1
ATOM 1326 C C . PHE A 1 166 ? 2.032 1.349 -13.783 1.00 84.44 166 PHE A C 1
ATOM 1328 O O . PHE A 1 166 ? 3.053 1.994 -13.558 1.00 84.44 166 PHE A O 1
ATOM 1335 N N . THR A 1 167 ? 0.862 1.632 -13.204 1.00 86.19 167 THR A N 1
ATOM 1336 C CA . THR A 1 167 ? 0.729 2.701 -12.214 1.00 86.19 167 THR A CA 1
ATOM 1337 C C . THR A 1 167 ? 1.656 2.436 -11.035 1.00 86.19 167 THR A C 1
ATOM 1339 O O . THR A 1 167 ? 1.687 1.336 -10.474 1.00 86.19 167 THR A O 1
ATOM 1342 N N . THR A 1 168 ? 2.430 3.455 -10.682 1.00 87.50 168 THR A N 1
ATOM 1343 C CA . THR A 1 168 ? 3.405 3.392 -9.602 1.00 87.50 168 THR A CA 1
ATOM 1344 C C . THR A 1 168 ? 2.715 3.475 -8.245 1.00 87.50 168 THR A C 1
ATOM 1346 O O . THR A 1 168 ? 1.899 4.357 -8.000 1.00 87.50 168 THR A O 1
ATOM 1349 N N . ILE A 1 169 ? 3.096 2.584 -7.340 1.00 89.44 169 ILE A N 1
ATOM 1350 C CA . ILE A 1 169 ? 2.647 2.510 -5.955 1.00 89.44 169 ILE A CA 1
ATOM 1351 C C . ILE A 1 169 ? 3.860 2.801 -5.076 1.00 89.44 169 ILE A C 1
ATOM 1353 O O . ILE A 1 169 ? 4.843 2.063 -5.087 1.00 89.44 169 ILE A O 1
ATOM 1357 N N . LEU A 1 170 ? 3.799 3.891 -4.314 1.00 89.19 170 LEU A N 1
ATOM 1358 C CA . LEU A 1 170 ? 4.834 4.244 -3.342 1.00 89.19 170 LEU A CA 1
ATOM 1359 C C . LEU A 1 170 ? 4.686 3.402 -2.071 1.00 89.19 170 LEU A C 1
ATOM 1361 O O . LEU A 1 170 ? 3.617 2.856 -1.806 1.00 89.19 170 LEU A O 1
ATOM 1365 N N . LEU A 1 171 ? 5.718 3.360 -1.222 1.00 88.44 171 LEU A N 1
ATOM 1366 C CA . LEU A 1 171 ? 5.643 2.639 0.056 1.00 88.44 171 LEU A CA 1
ATOM 1367 C C . LEU A 1 171 ? 4.465 3.119 0.922 1.00 88.44 171 LEU A C 1
ATOM 1369 O O . LEU A 1 171 ? 3.759 2.298 1.498 1.00 88.44 171 LEU A O 1
ATOM 1373 N N . ARG A 1 172 ? 4.230 4.437 0.990 1.00 86.75 172 ARG A N 1
ATOM 1374 C CA . ARG A 1 172 ? 3.090 5.022 1.717 1.00 86.75 172 ARG A CA 1
ATOM 1375 C C . ARG A 1 172 ? 1.760 4.486 1.181 1.00 86.75 172 ARG A C 1
ATOM 1377 O O . ARG A 1 172 ? 0.945 3.992 1.950 1.00 86.75 172 ARG A O 1
ATOM 1384 N N . THR A 1 173 ? 1.588 4.510 -0.139 1.00 88.44 173 THR A N 1
ATOM 1385 C CA . THR A 1 173 ? 0.397 3.990 -0.823 1.00 88.44 173 THR A CA 1
ATOM 1386 C C . THR A 1 173 ? 0.217 2.493 -0.582 1.00 88.44 173 THR A C 1
ATOM 1388 O O . THR A 1 173 ? -0.881 2.055 -0.269 1.00 88.44 173 THR A O 1
ATOM 1391 N N . PHE A 1 174 ? 1.298 1.713 -0.646 1.00 92.38 174 PHE A N 1
ATOM 1392 C CA . PHE A 1 174 ? 1.286 0.284 -0.339 1.00 92.38 174 PHE A CA 1
ATOM 1393 C C . PHE A 1 174 ? 0.790 0.005 1.087 1.00 92.38 174 PHE A C 1
ATOM 1395 O O . PHE A 1 174 ? -0.066 -0.854 1.277 1.00 92.38 174 PHE A O 1
ATOM 1402 N N . LEU A 1 175 ? 1.286 0.746 2.085 1.00 91.75 175 LEU A N 1
ATOM 1403 C CA . LEU A 1 175 ? 0.848 0.5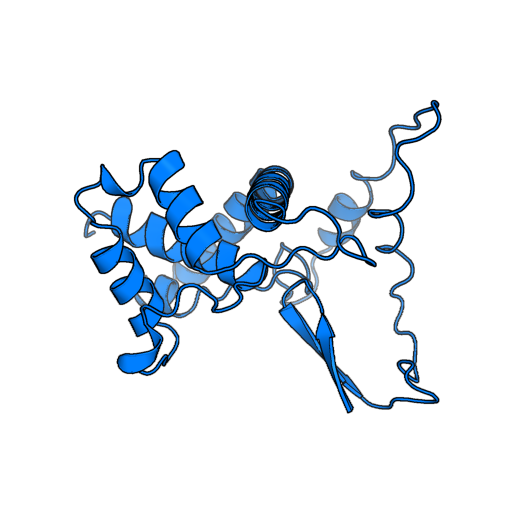95 3.476 1.00 91.75 175 LEU A CA 1
ATOM 1404 C C . LEU A 1 175 ? -0.632 0.957 3.648 1.00 91.75 175 LEU A C 1
ATOM 1406 O O . LEU A 1 175 ? -1.366 0.197 4.275 1.00 91.75 175 LEU A O 1
ATOM 1410 N N . ASN A 1 176 ? -1.083 2.059 3.043 1.00 89.19 176 ASN A N 1
ATOM 1411 C CA . ASN A 1 176 ? -2.497 2.436 3.059 1.00 89.19 176 ASN A CA 1
ATOM 1412 C C . ASN A 1 176 ? -3.364 1.353 2.397 1.00 89.19 176 ASN A C 1
ATOM 1414 O O . ASN A 1 176 ? -4.373 0.942 2.962 1.00 89.19 176 ASN A O 1
ATOM 1418 N N . TYR A 1 177 ? -2.951 0.812 1.248 1.00 91.81 177 TYR A N 1
ATOM 1419 C CA . TYR A 1 177 ? -3.685 -0.261 0.574 1.00 91.81 177 TYR A CA 1
ATOM 1420 C C . TYR A 1 177 ? -3.813 -1.513 1.441 1.00 91.81 177 TYR A C 1
ATOM 1422 O O . TYR A 1 177 ? -4.884 -2.112 1.487 1.00 91.81 177 TYR A O 1
ATOM 1430 N N . LEU A 1 178 ? -2.758 -1.892 2.166 1.00 93.19 178 LEU A N 1
ATOM 1431 C CA . LEU A 1 178 ? -2.837 -3.002 3.113 1.00 93.19 178 LEU A CA 1
ATOM 1432 C C . LEU A 1 178 ? -3.848 -2.744 4.227 1.00 93.19 178 LEU A C 1
ATOM 1434 O O . LEU A 1 178 ? -4.583 -3.659 4.578 1.00 93.19 178 LEU A O 1
ATOM 1438 N N . LEU A 1 179 ? -3.897 -1.525 4.764 1.00 90.38 179 LEU A N 1
ATOM 1439 C CA . LEU A 1 179 ? -4.841 -1.159 5.819 1.00 90.38 179 LEU A CA 1
ATOM 1440 C C . LEU A 1 179 ? -6.285 -1.210 5.323 1.00 90.38 179 LEU A C 1
ATOM 1442 O O . LEU A 1 179 ? -7.116 -1.853 5.958 1.00 90.38 179 LEU A O 1
ATOM 1446 N N . HIS A 1 180 ? -6.564 -0.624 4.157 1.00 88.38 180 HIS A N 1
ATOM 1447 C CA . HIS A 1 180 ? -7.888 -0.694 3.540 1.00 88.38 180 HIS A CA 1
ATOM 1448 C C . HIS A 1 180 ? -8.310 -2.140 3.261 1.00 88.38 180 HIS A C 1
ATOM 1450 O O . HIS A 1 180 ? -9.417 -2.539 3.611 1.00 88.38 180 HIS A O 1
ATOM 1456 N N . LEU A 1 181 ? -7.433 -2.956 2.670 1.00 91.25 181 LEU A N 1
ATOM 1457 C CA . LEU A 1 181 ? -7.763 -4.355 2.396 1.00 91.25 181 LEU A CA 1
ATOM 1458 C C . LEU A 1 181 ? -7.924 -5.176 3.677 1.00 91.25 181 LEU A C 1
ATOM 1460 O O . LEU A 1 181 ? -8.832 -5.995 3.745 1.00 91.25 181 LEU A O 1
ATOM 1464 N N . ALA A 1 182 ? -7.082 -4.961 4.690 1.00 90.94 182 ALA A N 1
ATOM 1465 C CA . ALA A 1 182 ? -7.216 -5.632 5.980 1.00 90.94 182 ALA A CA 1
ATOM 1466 C C . ALA A 1 182 ? -8.555 -5.289 6.635 1.00 90.94 182 ALA A C 1
ATOM 1468 O O . ALA A 1 182 ? -9.242 -6.188 7.110 1.00 90.94 182 ALA A O 1
ATOM 1469 N N . TYR A 1 183 ? -8.956 -4.019 6.583 1.00 87.56 183 TYR A N 1
ATOM 1470 C CA . TYR A 1 183 ? -10.268 -3.596 7.037 1.00 87.56 183 TYR A CA 1
ATOM 1471 C C . TYR A 1 183 ? -11.380 -4.332 6.279 1.00 87.56 183 TYR A C 1
ATOM 1473 O O . TYR A 1 183 ? -12.161 -5.040 6.893 1.00 87.56 183 TYR A O 1
ATOM 1481 N N . HIS A 1 184 ? -11.402 -4.306 4.946 1.00 86.06 184 HIS A N 1
ATOM 1482 C CA . HIS A 1 184 ? -12.454 -4.992 4.181 1.00 86.06 184 HIS A CA 1
ATOM 1483 C C . HIS A 1 184 ? -12.467 -6.525 4.323 1.00 86.06 184 HIS A C 1
ATOM 1485 O O . HIS A 1 184 ? -13.505 -7.144 4.104 1.00 86.06 184 HIS A O 1
ATOM 1491 N N . ILE A 1 185 ? -11.333 -7.153 4.649 1.00 88.88 185 ILE A N 1
ATOM 1492 C CA . ILE A 1 185 ? -11.234 -8.609 4.833 1.00 88.88 185 ILE A CA 1
ATOM 1493 C C . ILE A 1 185 ? -11.672 -9.043 6.235 1.00 88.88 185 ILE A C 1
ATOM 1495 O O . ILE A 1 185 ? -12.271 -10.110 6.373 1.00 88.88 185 ILE A O 1
ATOM 1499 N N . TYR A 1 186 ? -11.321 -8.268 7.263 1.00 86.06 186 TYR A N 1
ATOM 1500 C CA . TYR A 1 186 ? -11.472 -8.662 8.668 1.00 86.06 186 TYR A CA 1
ATOM 1501 C C . TYR A 1 186 ? -12.515 -7.856 9.435 1.00 86.06 186 TYR A C 1
ATOM 1503 O O . TYR A 1 186 ? -12.806 -8.205 10.576 1.00 86.06 186 TYR A O 1
ATOM 1511 N N . HIS A 1 187 ? -13.055 -6.784 8.860 1.00 79.94 187 HIS A N 1
ATOM 1512 C CA . HIS A 1 187 ? -14.135 -6.049 9.491 1.00 79.94 187 HIS A CA 1
ATOM 1513 C C . HIS A 1 187 ? -15.383 -6.929 9.542 1.00 79.94 187 HIS A C 1
ATOM 1515 O O . HIS A 1 187 ? -15.928 -7.331 8.514 1.00 79.94 187 HIS A O 1
ATOM 1521 N N . GLU A 1 188 ? -15.818 -7.221 10.760 1.00 64.19 188 GLU A N 1
ATOM 1522 C CA . GLU A 1 188 ? -17.165 -7.686 11.048 1.00 64.19 188 GLU A CA 1
ATOM 1523 C C . GLU A 1 188 ? -17.967 -6.454 11.485 1.00 64.19 188 GLU A C 1
ATOM 1525 O O . GLU A 1 188 ? -17.465 -5.646 12.273 1.00 64.19 188 GLU A O 1
ATOM 1530 N N . GLU A 1 189 ? -19.165 -6.271 10.919 1.00 58.78 189 GLU A N 1
ATOM 1531 C CA . GLU A 1 189 ? -20.067 -5.182 11.314 1.00 58.78 189 GLU A CA 1
ATOM 1532 C C . GLU A 1 189 ? -20.308 -5.252 12.833 1.00 58.78 189 GLU A C 1
ATOM 1534 O O . GLU A 1 189 ? -20.578 -6.331 13.369 1.00 58.78 189 GLU A O 1
ATOM 1539 N N . PHE A 1 190 ? -20.151 -4.112 13.512 1.00 46.06 190 PHE A N 1
ATOM 1540 C CA . PHE A 1 190 ? -20.321 -3.967 14.963 1.00 46.06 190 PHE A CA 1
ATOM 1541 C C . PHE A 1 190 ? -21.792 -4.020 15.394 1.00 46.06 190 PHE A C 1
ATOM 1543 O O . PHE A 1 190 ? -22.644 -3.451 14.672 1.00 46.06 190 PHE A O 1
#